Protein 9R6Y (pdb70)

Nearest PDB structures (foldseek):
  2wl1-assembly1_A  TM=9.968E-01  e=6.245E-39  Homo sapiens
  4cg4-assembly3_E  TM=9.815E-01  e=1.429E-37  Homo sapiens
  8ixv-assembly1_A  TM=9.436E-01  e=1.373E-23  Homo sapiens
  5hm7-assembly1_A  TM=9.604E-01  e=4.199E-23  Homo sapiens
  6ism-assembly1_A  TM=9.441E-01  e=4.199E-23  Homo sapiens

Foldseek 3Di:
DQCPVPDFPVVLLVQEDDKFWDCLAFAFQWDADPRRFKIFGHDPPRGDDDDQNYAHPDGKTWMDDWDDAAKYKWKKFLAQAFKKKKAKFAPPQHRYDDDQQELVRTHFIKIRPGVQFIWTSYVVIHTWRDDDDARMKMWMDHNVQAKIWIARVVVSGTTDMDGPGDDDHIMTIMMGQDDCVVVRRGGIMGIDRDD

B-factor: mean 18.12, std 10.96, range [6.72, 118.23]

Sequence (195 aa):
GEMFNVPELIGAQAHAVNVILDAETAYPNLIFSDDLKSVRLGNKWERRLPDGPQRFDSCCIIIVLGSPSSFLSGRHYWEVEVGDKTAWILGACKKTSISSRRKGNMTLLSPENGYWVVIMMKEENEEYQASSSVPPTRLLIKEPPKRRVGIFVDYRVVGSSIISFYNVTARSSSHIYTFASCSFSGPLQPIFSPGTRDGGKNTAPLTICCPVG

InterPro domains:
  IPR000315 B-box-type zinc finger [PF00643] (373-412)
  IPR000315 B-box-type zinc finger [PS50119] (370-412)
  IPR000315 B-box-type zinc finger [SM00336] (370-412)
  IPR001870 B30.2/SPRY domain [PS50188] (580-775)
  IPR003877 SPRY domain [PF00622] (652-769)
  IPR003877 SPRY domain [SM00449] (650-776)
  IPR003879 Butyrophylin-like, SPRY domain [PR01407] (596-613)
  IPR003879 Butyrophylin-like, SPRY domain [PR01407] (613-630)
  IPR003879 Butyrophylin-like, SPRY domain [PR01407] (635-659)
  IPR003879 Butyrophylin-like, SPRY domain [PR01407] (665-678)
  IPR003879 Butyrophylin-like, SPRY domain [PR01407] (709-733)
  IPR003879 Butyrophylin-like, SPRY domain [PR01407] (740-758)
  IPR004020 DAPIN domain [PF02758] (8-84)
  IPR004020 DAPIN domain [PS50824] (1-92)
  IPR004020 DAPIN domain [SM01289] (5-88)
  IPR006574 SPRY-associated [PF13765] (600-648)
  IPR006574 SPRY-associated [SM00589] (597-649)
  IPR011029 Death-like domain superfamily [G3DSA:1.10.533.10] (3-97)
  IPR011029 Death-like domain superfamily [SSF47986] (1-91)
  IPR013320 Concanavalin A-like lectin/glucanase domain superfamily [SSF49899] (594-775)

Secondary structure (DSSP, 8-state):
-TTTTPPPHHHHHTTB---EEEGGGS-TTEEE-TTS-EEEE--TT--PPP-TTS-SSS--EEEE--BSSSEEEEEEE-TT-S-EEEEEEETT---SS-----GGGTEEEEEEEETTEEEE--SS-EEE--SS--SEEEEEEETTTTEEEEEETTTTEEEEEE-S----S-EEEEEE----GGGTT-SPEEEE---

Structure (mmCIF, N/CA/C/O backbone):
data_9R6Y
#
_entry.id   9R6Y
#
_cell.length_a   42.795
_cell.length_b   60.595
_cell.length_c   84.090
_cell.angle_alpha   90.00
_cell.angle_beta   90.00
_cell.angle_gamma   90.00
#
_symmetry.space_group_name_H-M   'P 21 21 21'
#
loop_
_entity.id
_entity.type
_entity.pdbx_description
1 polymer Pyrin
2 non-polymer 1,2-ETHANEDIOL
3 non-polymer 'ACETATE ION'
4 non-polymer 'THIOCYANATE ION'
5 water water
#
loop_
_atom_site.group_PDB
_atom_site.id
_atom_site.type_symbol
_atom_site.label_atom_id
_atom_site.label_alt_id
_atom_site.label_comp_id
_atom_site.label_asym_id
_atom_site.label_entity_id
_atom_site.label_seq_id
_atom_site.pdbx_PDB_ins_code
_atom_site.Cartn_x
_atom_site.Cartn_y
_atom_site.Cartn_z
_atom_site.occupancy
_atom_site.B_iso_or_equiv
_atom_site.auth_seq_id
_atom_site.auth_comp_id
_atom_site.auth_asym_id
_atom_site.auth_atom_id
_atom_site.pdbx_PDB_model_num
ATOM 1 N N . GLY A 1 1 ? -2.792 -26.718 -0.462 1.00 38.00 582 GLY A N 1
ATOM 2 C CA . GLY A 1 1 ? -3.482 -25.833 -1.409 1.00 38.76 582 GLY A CA 1
ATOM 3 C C . GLY A 1 1 ? -2.473 -24.915 -2.089 1.00 36.56 582 GLY A C 1
ATOM 4 O O . GLY A 1 1 ? -1.578 -24.390 -1.423 1.00 37.09 582 GLY A O 1
ATOM 5 N N . GLU A 1 2 ? -2.673 -24.687 -3.397 1.00 30.07 583 GLU A N 1
ATOM 6 C CA . GLU A 1 2 ? -1.806 -23.844 -4.232 1.00 31.23 583 GLU A CA 1
ATOM 7 C C . GLU A 1 2 ? -1.757 -22.386 -3.776 1.00 28.31 583 GLU A C 1
ATOM 8 O O . GLU A 1 2 ? -0.893 -21.614 -4.220 1.00 34.25 583 GLU A O 1
ATOM 14 N N . MET A 1 3 ? -2.785 -21.980 -3.043 1.00 25.16 584 MET A N 1
ATOM 15 C CA . MET A 1 3 ? -2.980 -20.584 -2.712 1.00 24.26 584 MET A CA 1
ATOM 16 C C . MET A 1 3 ? -2.873 -20.296 -1.244 1.00 23.31 584 MET A C 1
ATOM 17 O O . MET A 1 3 ? -3.178 -19.200 -0.833 1.00 21.14 584 MET A O 1
ATOM 22 N N . PHE A 1 4 ? -2.493 -21.278 -0.437 1.00 23.93 585 PHE A N 1
ATOM 23 C CA . PHE A 1 4 ? -2.582 -21.081 0.997 1.00 26.36 585 PHE A CA 1
ATOM 24 C C . PHE A 1 4 ? -1.774 -19.873 1.467 1.00 24.54 585 PHE A C 1
ATOM 25 O O . PHE A 1 4 ? -2.202 -19.245 2.430 1.00 25.50 585 PHE A O 1
ATOM 33 N N . ASN A 1 5 ? -0.597 -19.618 0.865 1.00 19.96 586 ASN A N 1
ATOM 34 C CA . ASN A 1 5 ? 0.340 -18.567 1.240 1.00 21.74 586 ASN A CA 1
ATOM 35 C C . ASN A 1 5 ? 0.046 -17.321 0.437 1.00 21.36 586 ASN A C 1
ATOM 36 O O . ASN A 1 5 ? 0.708 -16.280 0.618 1.00 21.74 586 ASN A O 1
ATOM 41 N N . VAL A 1 6 ? -0.859 -17.442 -0.544 1.00 17.58 587 VAL A N 1
ATOM 42 C CA . VAL A 1 6 ? -0.976 -16.346 -1.532 1.00 14.50 587 VAL A CA 1
ATOM 43 C C . VAL A 1 6 ? -1.914 -15.327 -0.914 1.00 13.26 587 VAL A C 1
ATOM 44 O O . VAL A 1 6 ? -3.026 -15.688 -0.544 1.00 14.03 587 VAL A O 1
ATOM 48 N N . PRO A 1 7 ? -1.481 -14.088 -0.681 1.00 12.16 588 PRO A N 1
ATOM 49 C CA . PRO A 1 7 ? -2.345 -13.104 -0.041 1.00 11.62 588 PRO A CA 1
ATOM 50 C C . PRO A 1 7 ? -3.352 -12.497 -1.015 1.00 12.11 588 PRO A C 1
ATOM 51 O O . PRO A 1 7 ? -3.231 -12.651 -2.254 1.00 13.99 588 PRO A O 1
ATOM 55 N N . GLU A 1 8 ? -4.328 -11.808 -0.444 1.00 12.39 589 GLU A N 1
ATOM 56 C CA . GLU A 1 8 ? -5.144 -10.862 -1.175 1.00 12.98 589 GLU A CA 1
ATOM 57 C C . GLU A 1 8 ? -4.307 -9.607 -1.440 1.00 12.64 589 GLU A C 1
ATOM 58 O O . GLU A 1 8 ? -3.195 -9.462 -0.968 1.00 12.52 589 GLU A O 1
ATOM 64 N N . LEU A 1 9 ? -4.865 -8.711 -2.242 1.00 13.16 590 LEU A N 1
ATOM 65 C CA . LEU A 1 9 ? -4.133 -7.525 -2.643 1.00 12.28 590 LEU A CA 1
ATOM 66 C C . LEU A 1 9 ? -3.557 -6.759 -1.444 1.00 12.18 590 LEU A C 1
ATOM 67 O O . LEU A 1 9 ? -2.400 -6.344 -1.481 1.00 12.97 590 LEU A O 1
ATOM 72 N N . ILE A 1 10 ? -4.359 -6.478 -0.424 1.00 14.35 591 ILE A N 1
ATOM 73 C CA . ILE A 1 10 ? -3.852 -5.665 0.682 1.00 16.39 591 ILE A CA 1
ATOM 74 C C . ILE A 1 10 ? -2.654 -6.330 1.349 1.00 14.75 591 ILE A C 1
ATOM 75 O O . ILE A 1 10 ? -1.647 -5.680 1.678 1.00 16.25 591 ILE A O 1
ATOM 80 N N . GLY A 1 11 ? -2.767 -7.656 1.582 1.00 14.01 592 GLY A N 1
ATOM 81 C CA . GLY A 1 11 ? -1.671 -8.393 2.171 1.00 14.00 592 GLY A CA 1
ATOM 82 C C . GLY A 1 11 ? -0.418 -8.393 1.300 1.00 13.16 592 GLY A C 1
ATOM 83 O O . GLY A 1 11 ? 0.703 -8.325 1.794 1.00 16.66 592 GLY A O 1
ATOM 84 N N . ALA A 1 12 ? -0.583 -8.435 -0.025 1.00 11.99 593 ALA A N 1
ATOM 85 C CA . ALA A 1 12 ? 0.549 -8.351 -0.938 1.00 11.28 593 ALA A CA 1
ATOM 86 C C . ALA A 1 12 ? 1.231 -6.983 -0.866 1.00 10.35 593 ALA A C 1
ATOM 87 O O . ALA A 1 12 ? 2.426 -6.898 -0.850 1.00 11.10 593 ALA A O 1
ATOM 89 N N . GLN A 1 13 ? 0.402 -5.934 -0.835 1.00 10.38 594 GLN A N 1
ATOM 90 C CA . GLN A 1 13 ? 0.909 -4.570 -0.805 1.00 11.62 594 GLN A CA 1
ATOM 91 C C . GLN A 1 13 ? 1.723 -4.267 0.432 1.00 12.35 594 GLN A C 1
ATOM 92 O O . GLN A 1 13 ? 2.579 -3.382 0.389 1.00 13.16 594 GLN A O 1
ATOM 98 N N . ALA A 1 14 ? 1.569 -5.057 1.510 1.00 13.10 595 ALA A N 1
ATOM 99 C CA . ALA A 1 14 ? 2.398 -4.874 2.684 1.00 13.90 595 ALA A CA 1
ATOM 100 C C . ALA A 1 14 ? 3.891 -5.106 2.440 1.00 12.61 595 ALA A C 1
ATOM 101 O O . ALA A 1 14 ? 4.743 -4.687 3.229 1.00 15.38 595 ALA A O 1
ATOM 103 N N . HIS A 1 15 ? 4.199 -5.860 1.375 1.00 12.35 596 HIS A N 1
ATOM 104 C CA . HIS A 1 15 ? 5.537 -6.227 1.002 1.00 11.72 596 HIS A CA 1
ATOM 105 C C . HIS A 1 15 ? 6.074 -5.381 -0.140 1.00 10.52 596 HIS A C 1
ATOM 106 O O . HIS A 1 15 ? 7.041 -5.751 -0.787 1.00 10.74 596 HIS A O 1
ATOM 113 N N . ALA A 1 16 ? 5.483 -4.199 -0.331 1.00 11.43 597 ALA A N 1
ATOM 114 C CA . ALA A 1 16 ? 5.956 -3.277 -1.354 1.00 12.17 597 ALA A CA 1
ATOM 115 C C . ALA A 1 16 ? 7.436 -2.998 -1.235 1.00 12.98 597 ALA A C 1
ATOM 116 O O . ALA A 1 16 ? 7.920 -2.659 -0.158 1.00 15.44 597 ALA A O 1
ATOM 118 N N . VAL A 1 17 ? 8.097 -3.012 -2.402 1.00 11.41 598 VAL A N 1
ATOM 119 C CA . VAL A 1 17 ? 9.494 -2.671 -2.554 1.00 12.43 598 VAL A CA 1
ATOM 120 C C . VAL A 1 17 ? 9.629 -1.619 -3.647 1.00 12.07 598 VAL A C 1
ATOM 121 O O . VAL A 1 17 ? 8.769 -1.451 -4.516 1.00 13.01 598 VAL A O 1
ATOM 125 N N . ASN A 1 18 ? 10.722 -0.878 -3.566 1.00 12.67 599 ASN A N 1
ATOM 126 C CA . ASN A 1 18 ? 11.035 0.144 -4.527 1.00 13.77 599 ASN A CA 1
ATOM 127 C C . ASN A 1 18 ? 11.775 -0.467 -5.710 1.00 14.40 599 ASN A C 1
ATOM 128 O O . ASN A 1 18 ? 12.892 -0.917 -5.589 1.00 18.12 599 ASN A O 1
ATOM 133 N N . VAL A 1 19 ? 11.174 -0.448 -6.909 1.00 11.41 600 VAL A N 1
ATOM 134 C CA . VAL A 1 19 ? 11.729 -0.998 -8.108 1.00 10.52 600 VAL A CA 1
ATOM 135 C C . VAL A 1 19 ? 12.046 0.129 -9.079 1.00 10.82 600 VAL A C 1
ATOM 136 O O . VAL A 1 19 ? 11.221 1.032 -9.229 1.00 11.64 600 VAL A O 1
ATOM 140 N N . ILE A 1 20 ? 13.183 0.024 -9.732 1.00 11.16 601 ILE A N 1
ATOM 141 C CA . ILE A 1 20 ? 13.548 0.916 -10.806 1.00 12.46 601 ILE A CA 1
ATOM 142 C C . ILE A 1 20 ? 13.920 0.110 -12.023 1.00 12.60 601 ILE A C 1
ATOM 143 O O . ILE A 1 20 ? 14.324 -1.043 -11.975 1.00 14.29 601 ILE A O 1
ATOM 148 N N . LEU A 1 21 ? 13.834 0.758 -13.172 1.00 10.35 602 LEU A N 1
ATOM 149 C CA . LEU A 1 21 ? 14.180 0.130 -14.426 1.00 10.27 602 LEU A CA 1
ATOM 150 C C . LEU A 1 21 ? 15.685 0.160 -14.623 1.00 12.31 602 LEU A C 1
ATOM 151 O O . LEU A 1 21 ? 16.344 1.166 -14.370 1.00 14.37 602 LEU A O 1
ATOM 156 N N . ASP A 1 22 ? 16.235 -0.945 -15.112 1.00 12.85 603 ASP A N 1
ATOM 157 C CA . ASP A 1 22 ? 17.649 -1.051 -15.446 1.00 14.70 603 ASP A CA 1
ATOM 158 C C . ASP A 1 22 ? 17.820 -0.817 -16.937 1.00 13.57 603 ASP A C 1
ATOM 159 O O . ASP A 1 22 ? 17.751 -1.719 -17.772 1.00 13.85 603 ASP A O 1
ATOM 164 N N . ALA A 1 23 ? 18.054 0.448 -17.285 1.00 14.27 604 ALA A N 1
ATOM 165 C CA . ALA A 1 23 ? 18.015 0.865 -18.669 1.00 14.79 604 ALA A CA 1
ATOM 166 C C . ALA A 1 23 ? 19.119 0.214 -19.495 1.00 14.88 604 ALA A C 1
ATOM 167 O O . ALA A 1 23 ? 18.991 0.064 -20.690 1.00 16.02 604 ALA A O 1
ATOM 169 N N . GLU A 1 24 ? 20.205 -0.221 -18.842 1.00 15.49 605 GLU A N 1
ATOM 170 C CA . GLU A 1 24 ? 21.307 -0.863 -19.540 1.00 17.51 605 GLU A CA 1
ATOM 171 C C . GLU A 1 24 ? 20.909 -2.220 -20.116 1.00 15.41 605 GLU A C 1
ATOM 172 O O . GLU A 1 24 ? 21.566 -2.717 -21.031 1.00 19.98 605 GLU A O 1
ATOM 178 N N . THR A 1 25 ? 19.853 -2.844 -19.602 1.00 14.87 606 THR A N 1
ATOM 179 C CA . THR A 1 25 ? 19.396 -4.115 -20.142 1.00 14.98 606 THR A CA 1
ATOM 180 C C . THR A 1 25 ? 18.490 -3.974 -21.348 1.00 14.38 606 THR A C 1
ATOM 181 O O . THR A 1 25 ? 18.104 -4.947 -21.986 1.00 15.75 606 THR A O 1
ATOM 185 N N . ALA A 1 26 ? 17.982 -2.761 -21.552 1.00 12.53 607 ALA A N 1
ATOM 186 C CA . ALA A 1 26 ? 16.825 -2.576 -22.395 1.00 12.35 607 ALA A CA 1
ATOM 187 C C . ALA A 1 26 ? 17.086 -2.860 -23.865 1.00 11.99 607 ALA A C 1
ATOM 188 O O . ALA A 1 26 ? 18.124 -2.452 -24.425 1.00 13.14 607 ALA A O 1
ATOM 190 N N . TYR A 1 27 ? 16.074 -3.412 -24.525 1.00 11.35 608 TYR A N 1
ATOM 191 C CA . TYR A 1 27 ? 15.946 -3.351 -25.963 1.00 11.69 608 TYR A CA 1
ATOM 192 C C . TYR A 1 27 ? 16.204 -1.906 -26.405 1.00 12.47 608 TYR A C 1
ATOM 193 O O . TYR A 1 27 ? 15.688 -0.951 -25.797 1.00 12.42 608 TYR A O 1
ATOM 202 N N . PRO A 1 28 ? 17.011 -1.677 -27.466 1.00 12.87 609 PRO A N 1
ATOM 203 C CA . PRO A 1 28 ? 17.582 -0.342 -27.654 1.00 12.88 609 PRO A CA 1
ATOM 204 C C . PRO A 1 28 ? 16.650 0.771 -28.144 1.00 13.44 609 PRO A C 1
ATOM 205 O O . PRO A 1 28 ? 17.038 1.941 -28.021 1.00 14.35 609 PRO A O 1
ATOM 209 N N . ASN A 1 29 ? 15.428 0.441 -28.566 1.00 12.05 610 ASN A N 1
ATOM 210 C CA . ASN A 1 29 ? 14.460 1.478 -28.904 1.00 12.41 610 ASN A CA 1
ATOM 211 C C . ASN A 1 29 ? 13.580 1.896 -27.733 1.00 11.43 610 ASN A C 1
ATOM 212 O O . ASN A 1 29 ? 12.710 2.747 -27.903 1.00 11.86 610 ASN A O 1
ATOM 217 N N . LEU A 1 30 ? 13.786 1.334 -26.547 1.00 10.87 611 LEU A N 1
ATOM 218 C CA . LEU A 1 30 ? 13.053 1.765 -25.379 1.00 10.01 611 LEU A CA 1
ATOM 219 C C . LEU A 1 30 ? 13.604 3.083 -24.859 1.00 10.18 611 LEU A C 1
ATOM 220 O O . LEU A 1 30 ? 14.792 3.431 -24.988 1.00 12.03 611 LEU A O 1
ATOM 225 N N . ILE A 1 31 ? 12.690 3.884 -24.296 1.00 10.51 612 ILE A N 1
ATOM 226 C CA . ILE A 1 31 ? 12.946 5.216 -23.761 1.00 10.33 612 ILE A CA 1
ATOM 227 C C . ILE A 1 31 ? 12.515 5.247 -22.313 1.00 9.32 612 ILE A C 1
ATOM 228 O O . ILE A 1 31 ? 11.418 4.775 -21.952 1.00 11.03 612 ILE A O 1
ATOM 233 N N . PHE A 1 32 ? 13.363 5.832 -21.467 1.00 9.67 613 PHE A N 1
ATOM 234 C CA . PHE A 1 32 ? 13.213 5.823 -20.014 1.00 10.66 613 PHE A CA 1
ATOM 235 C C . PHE A 1 32 ? 13.071 7.216 -19.426 1.00 10.58 613 PHE A C 1
ATOM 236 O O . PHE A 1 32 ? 13.824 8.123 -19.810 1.00 12.36 613 PHE A O 1
ATOM 244 N N . SER A 1 33 ? 12.236 7.369 -18.403 1.00 10.05 614 SER A N 1
ATOM 245 C CA . SER A 1 33 ? 12.125 8.578 -17.645 1.00 10.32 614 SER A CA 1
ATOM 246 C C . SER A 1 33 ? 13.399 8.736 -16.834 1.00 11.80 614 SER A C 1
ATOM 247 O O . SER A 1 33 ? 14.092 7.774 -16.481 1.00 11.92 614 SER A O 1
ATOM 250 N N . ASP A 1 34 ? 13.663 9.978 -16.443 1.00 14.19 615 ASP A N 1
ATOM 251 C CA . ASP A 1 34 ? 14.828 10.280 -15.617 1.00 15.97 615 ASP A CA 1
ATOM 252 C C . ASP A 1 34 ? 14.786 9.572 -14.265 1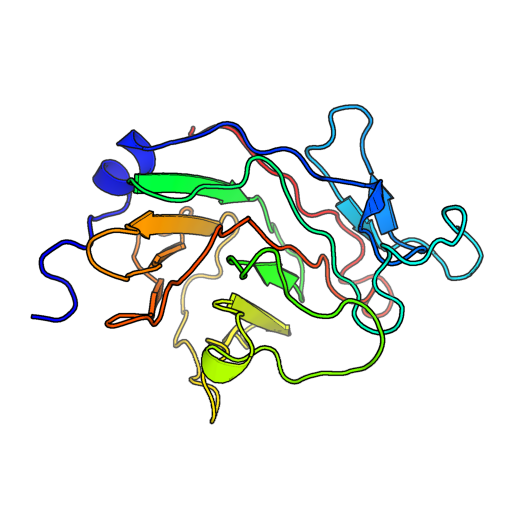.00 14.40 615 ASP A C 1
ATOM 253 O O . ASP A 1 34 ? 15.833 9.149 -13.760 1.00 17.33 615 ASP A O 1
ATOM 258 N N . ASP A 1 35 ? 13.590 9.376 -13.708 1.00 13.90 616 ASP A N 1
ATOM 259 C CA . ASP A 1 35 ? 13.418 8.714 -12.431 1.00 14.07 616 ASP A CA 1
ATOM 260 C C . ASP A 1 35 ? 13.415 7.187 -12.564 1.00 12.71 616 ASP A C 1
ATOM 261 O O . ASP A 1 35 ? 13.310 6.512 -11.545 1.00 13.25 616 ASP A O 1
ATOM 266 N N . LEU A 1 36 ? 13.537 6.673 -13.784 1.00 11.48 617 LEU A N 1
ATOM 267 C CA . LEU A 1 36 ? 13.634 5.230 -14.017 1.00 11.47 617 LEU A CA 1
ATOM 268 C C . LEU A 1 36 ? 12.387 4.477 -13.564 1.00 9.80 617 LEU A C 1
ATOM 269 O O . LEU A 1 36 ? 12.422 3.293 -13.236 1.00 11.08 617 LEU A O 1
ATOM 274 N N . LYS A 1 37 ? 11.243 5.168 -13.546 1.00 9.12 618 LYS A N 1
ATOM 275 C CA . LYS A 1 37 ? 9.975 4.516 -13.265 1.00 9.24 618 LYS A CA 1
ATOM 276 C C . LYS A 1 37 ? 9.140 4.286 -14.505 1.00 9.42 618 LYS A C 1
ATOM 277 O O . LYS A 1 37 ? 8.240 3.438 -14.426 1.00 10.59 618 LYS A O 1
ATOM 283 N N . SER A 1 38 ? 9.379 4.993 -15.596 1.00 8.21 619 SER A N 1
ATOM 284 C CA . SER A 1 38 ? 8.586 4.831 -16.801 1.00 8.38 619 SER A CA 1
ATOM 285 C C . SER A 1 38 ? 9.428 4.364 -17.972 1.00 8.67 619 SER A C 1
ATOM 286 O O . SER A 1 38 ? 10.572 4.790 -18.164 1.00 9.46 619 SER A O 1
ATOM 289 N N . VAL A 1 39 ? 8.802 3.551 -18.823 1.00 7.61 620 VAL A N 1
ATOM 290 C CA . VAL A 1 39 ? 9.421 3.048 -20.040 1.00 8.29 620 VAL A CA 1
ATOM 291 C C . VAL A 1 39 ? 8.375 3.049 -21.153 1.00 8.04 620 VAL A C 1
ATOM 292 O O . VAL A 1 39 ? 7.270 2.557 -20.963 1.00 7.94 620 VAL A O 1
ATOM 296 N N . ARG A 1 40 ? 8.763 3.492 -22.340 1.00 8.25 621 ARG A N 1
ATOM 297 C CA . ARG A 1 40 ? 7.911 3.418 -23.515 1.00 8.12 621 ARG A CA 1
ATOM 298 C C . ARG A 1 40 ? 8.762 3.046 -24.725 1.00 8.27 621 ARG A C 1
ATOM 299 O O . ARG A 1 40 ? 9.985 3.121 -24.694 1.00 9.27 621 ARG A O 1
ATOM 307 N N . LEU A 1 41 ? 8.084 2.660 -25.814 1.00 8.72 622 LEU A N 1
ATOM 308 C CA . LEU A 1 41 ? 8.792 2.256 -27.019 1.00 9.53 622 LEU A CA 1
ATOM 309 C C . LEU A 1 41 ? 8.894 3.433 -27.985 1.00 10.15 622 LEU A C 1
ATOM 310 O O . LEU A 1 41 ? 7.871 3.983 -28.422 1.00 10.06 622 LEU A O 1
ATOM 315 N N . GLY A 1 42 ? 10.125 3.822 -28.316 1.00 10.96 623 GLY A N 1
ATOM 316 C CA . GLY A 1 42 ? 10.388 4.835 -29.316 1.00 11.64 623 GLY A CA 1
ATOM 317 C C . GLY A 1 42 ? 10.345 4.282 -30.721 1.00 12.97 623 GLY A C 1
ATOM 318 O O . GLY A 1 42 ? 10.052 3.128 -30.980 1.00 14.12 623 GLY A O 1
ATOM 319 N N . ASN A 1 43 ? 10.666 5.185 -31.658 1.00 14.26 624 ASN A N 1
ATOM 320 C CA . ASN A 1 43 ? 10.809 4.827 -33.049 1.00 16.10 624 ASN A CA 1
ATOM 321 C C . ASN A 1 43 ? 12.114 4.072 -33.291 1.00 15.82 624 ASN A C 1
ATOM 322 O O . ASN A 1 43 ? 13.043 4.143 -32.485 1.00 15.64 624 ASN A O 1
ATOM 327 N N . LYS A 1 44 ? 12.252 3.499 -34.506 1.00 18.78 625 LYS A N 1
ATOM 328 C CA . LYS A 1 44 ? 13.386 2.643 -34.818 1.00 20.05 625 LYS A CA 1
ATOM 329 C C . LYS A 1 44 ? 14.704 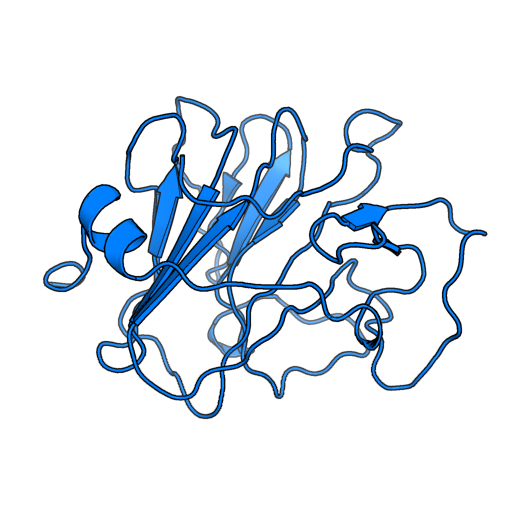3.404 -34.797 1.00 18.91 625 LYS A C 1
ATOM 330 O O . LYS A 1 44 ? 15.750 2.852 -34.476 1.00 21.50 625 LYS A O 1
ATOM 336 N N . TRP A 1 45 ? 14.659 4.703 -35.116 1.00 18.31 626 TRP A N 1
ATOM 337 C CA . TRP A 1 45 ? 15.852 5.528 -35.141 1.00 18.63 626 TRP A CA 1
ATOM 338 C C . TRP A 1 45 ? 16.244 6.100 -33.782 1.00 18.19 626 TRP A C 1
ATOM 339 O O . TRP A 1 45 ? 17.281 6.742 -33.630 1.00 22.59 626 TRP A O 1
ATOM 350 N N . GLU A 1 46 ? 15.442 5.815 -32.744 1.00 15.95 627 GLU A N 1
ATOM 351 C CA . GLU A 1 46 ? 15.744 6.268 -31.404 1.00 17.26 627 GLU A CA 1
ATOM 352 C C . GLU A 1 46 ? 16.419 5.102 -30.696 1.00 17.01 627 GLU A C 1
ATOM 353 O O . GLU A 1 46 ? 15.751 4.148 -30.323 1.00 18.05 627 GLU A O 1
ATOM 359 N N A ARG A 1 47 ? 17.746 5.178 -30.564 0.50 17.89 628 ARG A N 1
ATOM 360 N N B ARG A 1 47 ? 17.754 5.143 -30.582 0.50 17.84 628 ARG A N 1
ATOM 361 C CA A ARG A 1 47 ? 18.503 4.002 -30.176 0.50 19.33 628 ARG A CA 1
ATOM 362 C CA B ARG A 1 47 ? 18.486 3.936 -30.223 0.50 18.75 628 ARG A CA 1
ATOM 363 C C A ARG A 1 47 ? 19.410 4.326 -29.007 0.50 20.39 628 ARG A C 1
ATOM 364 C C B ARG A 1 47 ? 19.468 4.226 -29.095 0.50 20.08 628 ARG A C 1
ATOM 365 O O A ARG A 1 47 ? 20.153 5.307 -29.032 0.50 25.40 628 ARG A O 1
ATOM 366 O O B ARG A 1 47 ? 20.340 5.085 -29.240 0.50 25.01 628 ARG A O 1
ATOM 381 N N . LEU A 1 48 ? 19.350 3.465 -27.999 1.00 18.73 629 LEU A N 1
ATOM 382 C CA . LEU A 1 48 ? 20.343 3.454 -26.947 1.00 20.33 629 LEU A CA 1
ATOM 383 C C . LEU A 1 48 ? 21.614 2.792 -27.510 1.00 21.14 629 LEU A C 1
ATOM 384 O O . LEU A 1 48 ? 21.582 1.939 -28.415 1.00 24.02 629 LEU A O 1
ATOM 389 N N . PRO A 1 49 ? 22.791 3.109 -26.954 1.00 26.60 630 PRO A N 1
ATOM 390 C CA . PRO A 1 49 ? 24.025 2.500 -27.464 1.00 27.77 630 PRO A CA 1
ATOM 391 C C . PRO A 1 49 ? 24.041 0.984 -27.308 1.00 26.63 630 PRO A C 1
ATOM 392 O O . PRO A 1 49 ? 23.682 0.488 -26.234 1.00 25.35 630 PRO A O 1
ATOM 396 N N . ASP A 1 50 ? 24.419 0.226 -28.346 1.00 29.56 631 ASP A N 1
ATOM 397 C CA . ASP A 1 50 ? 24.307 -1.217 -28.201 1.00 32.18 631 ASP A CA 1
ATOM 398 C C . ASP A 1 50 ? 25.370 -1.709 -27.224 1.00 30.60 631 ASP A C 1
ATOM 399 O O . ASP A 1 50 ? 26.345 -1.014 -26.898 1.00 32.21 631 ASP A O 1
ATOM 404 N N . GLY A 1 51 ? 25.090 -2.917 -26.739 1.00 30.84 632 GLY A N 1
ATOM 405 C CA . GLY A 1 51 ? 25.922 -3.630 -25.798 1.00 30.66 632 GLY A CA 1
ATOM 406 C C . GLY A 1 51 ? 25.443 -5.078 -25.668 1.00 32.20 632 GLY A C 1
ATOM 407 O O . GLY A 1 51 ? 24.308 -5.424 -25.971 1.00 32.52 632 GLY A O 1
ATOM 408 N N . PRO A 1 52 ? 26.294 -5.976 -25.146 1.00 33.69 633 PRO A N 1
ATOM 409 C CA . PRO A 1 52 ? 25.943 -7.384 -24.991 1.00 37.37 633 PRO A CA 1
ATOM 410 C C . PRO A 1 52 ? 24.880 -7.672 -23.935 1.00 32.20 633 PRO A C 1
ATOM 411 O O . PRO A 1 52 ? 24.270 -8.740 -23.900 1.00 35.25 633 PRO A O 1
ATOM 415 N N . GLN A 1 53 ? 24.612 -6.688 -23.087 1.00 30.96 634 GLN A N 1
ATOM 416 C CA . GLN A 1 53 ? 23.678 -6.855 -21.996 1.00 26.95 634 GLN A CA 1
ATOM 417 C C . GLN A 1 53 ? 22.255 -6.560 -22.493 1.00 23.58 634 GLN A C 1
ATOM 418 O O . GLN A 1 53 ? 21.279 -6.818 -21.799 1.00 26.13 634 GLN A O 1
ATOM 424 N N . ARG A 1 54 ? 22.126 -5.975 -23.697 1.00 21.44 635 ARG A N 1
ATOM 425 C CA . ARG A 1 54 ? 20.801 -5.563 -24.136 1.00 17.16 635 ARG A CA 1
ATOM 426 C C . ARG A 1 54 ? 20.042 -6.702 -24.816 1.00 16.47 635 ARG A C 1
ATOM 427 O O . ARG A 1 54 ? 20.569 -7.419 -25.679 1.00 18.00 635 ARG A O 1
ATOM 435 N N . PHE A 1 55 ? 18.744 -6.807 -24.544 1.00 15.98 636 PHE A N 1
ATOM 436 C CA . PHE A 1 55 ? 17.881 -7.597 -25.402 1.00 15.78 636 PHE A CA 1
ATOM 437 C C . PHE A 1 55 ? 17.963 -7.078 -26.841 1.00 17.80 636 PHE A C 1
ATOM 438 O O . PHE A 1 55 ? 17.989 -5.850 -27.093 1.00 18.21 636 PHE A O 1
ATOM 446 N N . ASP A 1 56 ? 17.959 -8.006 -27.803 1.00 18.56 637 ASP A N 1
ATOM 447 C CA . ASP A 1 56 ? 18.094 -7.593 -29.201 1.00 21.41 637 ASP A CA 1
ATOM 448 C C . ASP A 1 56 ? 16.877 -7.905 -30.051 1.00 23.76 637 ASP A C 1
ATOM 449 O O . ASP A 1 56 ? 16.723 -7.335 -31.145 1.00 26.88 637 ASP A O 1
ATOM 454 N N . SER A 1 57 ? 16.004 -8.760 -29.560 1.00 21.65 638 SER A N 1
ATOM 455 C CA . SER A 1 57 ? 14.864 -9.172 -30.370 1.00 25.84 638 SER A CA 1
ATOM 456 C C . SER A 1 57 ? 13.543 -8.885 -29.659 1.00 26.04 638 SER A C 1
ATOM 457 O O . SER A 1 57 ? 12.607 -8.397 -30.275 1.00 33.58 638 SER A O 1
ATOM 460 N N A CYS A 1 58 ? 13.497 -9.095 -28.341 0.50 19.21 639 CYS A N 1
ATOM 461 N N B CYS A 1 58 ? 13.493 -9.097 -28.349 0.50 21.08 639 CYS A N 1
ATOM 462 C CA A CYS A 1 58 ? 12.296 -8.992 -27.530 0.50 18.86 639 CYS A CA 1
ATOM 463 C CA B CYS A 1 58 ? 12.273 -8.916 -27.597 0.50 21.62 639 CYS A CA 1
ATOM 464 C C A CYS A 1 58 ? 12.298 -7.576 -26.932 0.50 16.00 639 CYS A C 1
ATOM 465 C C B CYS A 1 58 ? 12.308 -7.528 -26.971 0.50 17.17 639 CYS A C 1
ATOM 466 O O A CYS A 1 58 ? 13.344 -7.120 -26.463 0.50 15.60 639 CYS A O 1
ATOM 467 O O B CYS A 1 58 ? 13.357 -7.07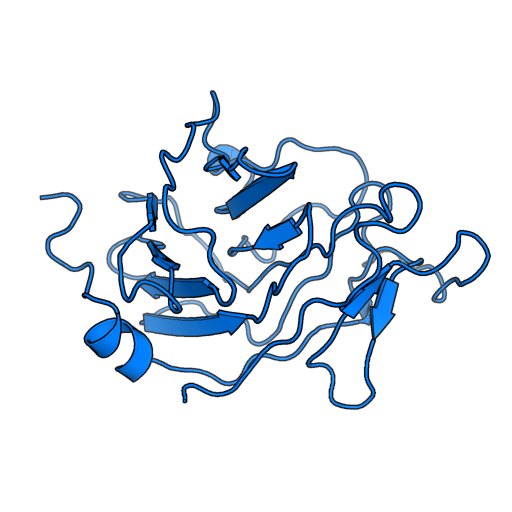0 -26.514 0.50 16.67 639 CYS A O 1
ATOM 472 N N . ILE A 1 59 ? 11.136 -6.894 -26.912 1.00 14.52 640 ILE A N 1
ATOM 473 C CA . ILE A 1 59 ? 11.016 -5.508 -26.455 1.00 12.85 640 ILE A CA 1
ATOM 474 C C . ILE A 1 59 ? 10.883 -5.478 -24.938 1.00 12.95 640 ILE A C 1
ATOM 475 O O . ILE A 1 59 ? 9.830 -5.234 -24.379 1.00 16.16 640 ILE A O 1
ATOM 480 N N A ILE A 1 60 ? 11.991 -5.728 -24.258 0.50 11.11 641 ILE A N 1
ATOM 481 N N B ILE A 1 60 ? 11.995 -5.714 -24.265 0.50 11.74 641 ILE A N 1
ATOM 482 C CA A ILE A 1 60 ? 12.022 -6.039 -22.843 0.50 11.39 641 ILE A CA 1
ATOM 483 C CA B ILE A 1 60 ? 11.984 -6.007 -22.850 0.50 12.61 641 ILE A CA 1
ATOM 484 C C A ILE A 1 60 ? 13.029 -5.153 -22.142 0.50 10.20 641 ILE A C 1
ATOM 485 C C B ILE A 1 60 ? 13.042 -5.173 -22.135 0.50 10.68 641 ILE A C 1
ATOM 486 O O A ILE A 1 60 ? 14.069 -4.822 -22.729 0.50 11.26 641 ILE A O 1
ATOM 487 O O B ILE A 1 60 ? 14.099 -4.834 -22.697 0.50 11.53 641 ILE A O 1
ATOM 496 N N . VAL A 1 61 ? 12.747 -4.874 -20.872 1.00 9.51 642 VAL A N 1
ATOM 497 C CA . VAL A 1 61 ? 13.718 -4.317 -19.966 1.00 9.36 642 VAL A CA 1
ATOM 498 C C . VAL A 1 61 ? 13.543 -4.956 -18.609 1.00 9.12 642 VAL A C 1
ATOM 499 O O . VAL A 1 61 ? 12.437 -5.323 -18.187 1.00 9.45 642 VAL A O 1
ATOM 503 N N . LEU A 1 62 ? 14.664 -5.120 -17.889 1.00 10.17 643 LEU A N 1
ATOM 504 C CA . LEU A 1 62 ? 14.645 -5.666 -16.550 1.00 9.77 643 LEU A CA 1
ATOM 505 C C . LEU A 1 62 ? 14.602 -4.568 -15.494 1.00 10.68 643 LEU A C 1
ATOM 506 O O . LEU A 1 62 ? 15.008 -3.425 -15.776 1.00 11.99 643 LEU A O 1
ATOM 511 N N . GLY A 1 63 ? 14.167 -4.892 -14.287 1.00 10.00 644 GLY A N 1
ATOM 512 C CA . GLY A 1 63 ? 14.229 -3.999 -13.142 1.00 11.15 644 GLY A CA 1
ATOM 513 C C . GLY A 1 63 ? 15.166 -4.435 -12.048 1.00 11.16 644 GLY A C 1
ATOM 514 O O . GLY A 1 63 ? 15.648 -5.550 -12.039 1.00 12.77 644 GLY A O 1
ATOM 515 N N . SER A 1 64 ? 15.372 -3.503 -11.139 1.00 12.03 645 SER A N 1
ATOM 516 C CA . SER A 1 64 ? 16.203 -3.684 -9.958 1.00 12.77 645 SER A CA 1
ATOM 517 C C . SER A 1 64 ? 15.413 -3.288 -8.738 1.00 14.14 645 SER A C 1
ATOM 518 O O . SER A 1 64 ? 14.579 -2.377 -8.829 1.00 14.67 645 SER A O 1
ATOM 521 N N . PRO A 1 65 ? 15.627 -3.897 -7.556 1.00 15.04 646 PRO A N 1
ATOM 522 C CA . PRO A 1 65 ? 16.690 -4.855 -7.293 1.00 15.06 646 PRO A CA 1
ATOM 523 C C . PRO A 1 65 ? 16.321 -6.284 -7.649 1.00 13.97 646 PRO A C 1
ATOM 524 O O . PRO A 1 65 ? 15.188 -6.596 -7.917 1.00 16.08 646 PRO A O 1
ATOM 528 N N . SER A 1 66 ? 17.317 -7.159 -7.678 1.00 14.59 647 SER A N 1
ATOM 529 C CA A SER A 1 66 ? 17.097 -8.591 -7.696 0.22 14.52 647 SER A CA 1
ATOM 530 C CA B SER A 1 66 ? 17.085 -8.587 -7.693 0.78 13.45 647 SER A CA 1
ATOM 531 C C . SER A 1 66 ? 16.913 -9.101 -6.264 1.00 14.16 647 SER A C 1
ATOM 532 O O . SER A 1 66 ? 17.227 -8.394 -5.282 1.00 16.69 647 SER A O 1
ATOM 537 N N . PHE A 1 67 ? 16.439 -10.336 -6.150 1.00 13.22 648 PHE A N 1
ATOM 538 C CA . PHE A 1 67 ? 16.258 -10.902 -4.834 1.00 14.44 648 PHE A CA 1
ATOM 539 C C . PHE A 1 67 ? 16.380 -12.429 -4.887 1.00 13.62 648 PHE A C 1
ATOM 540 O O . PHE A 1 67 ? 16.099 -13.083 -5.868 1.00 12.61 648 PHE A O 1
ATOM 548 N N . LEU A 1 68 ? 16.853 -12.950 -3.764 1.00 13.08 649 LEU A N 1
ATOM 549 C CA . LEU A 1 68 ? 17.157 -14.359 -3.568 1.00 12.75 649 LEU A CA 1
ATOM 550 C C . LEU A 1 68 ? 16.259 -15.024 -2.523 1.00 10.81 649 LEU A C 1
ATOM 551 O O . LEU A 1 68 ? 16.332 -16.239 -2.294 1.00 11.79 649 LEU A O 1
ATOM 556 N N . SER A 1 69 ? 15.407 -14.265 -1.874 1.00 11.03 650 SER A N 1
ATOM 557 C CA . SER A 1 69 ? 14.583 -14.756 -0.791 1.00 10.98 650 SER A CA 1
ATOM 558 C C . SER A 1 69 ? 13.481 -13.770 -0.510 1.00 11.37 650 SER A C 1
ATOM 559 O O . SER A 1 69 ? 13.522 -12.658 -1.052 1.00 13.60 650 SER A O 1
ATOM 562 N N . GLY A 1 70 ? 12.521 -14.169 0.300 1.00 10.84 651 GLY A N 1
ATOM 563 C CA . GLY A 1 70 ? 11.561 -13.239 0.836 1.00 11.45 651 GLY A CA 1
ATOM 564 C C . GLY A 1 70 ? 10.386 -12.947 -0.080 1.00 10.43 651 GLY A C 1
ATOM 565 O O . GLY A 1 70 ? 10.184 -13.604 -1.113 1.00 12.74 651 GLY A O 1
ATOM 566 N N . ARG A 1 71 ? 9.580 -12.001 0.355 1.00 10.39 652 ARG A N 1
ATOM 567 C CA . ARG A 1 71 ? 8.363 -11.560 -0.268 1.00 10.26 652 ARG A CA 1
ATOM 568 C C . ARG A 1 71 ? 8.527 -10.149 -0.804 1.00 11.74 652 ARG A C 1
ATOM 569 O O . ARG A 1 71 ? 9.009 -9.261 -0.122 1.00 12.96 652 ARG A O 1
ATOM 577 N N . HIS A 1 72 ? 8.088 -9.923 -2.040 1.00 10.06 653 HIS A N 1
ATOM 578 C CA . HIS A 1 72 ? 8.332 -8.653 -2.710 1.00 10.68 653 HIS A CA 1
ATOM 579 C C . HIS A 1 72 ? 7.150 -8.297 -3.577 1.00 9.73 653 HIS A C 1
ATOM 580 O O . HIS A 1 72 ? 6.653 -9.144 -4.324 1.00 10.62 653 HIS A O 1
ATOM 587 N N . TYR A 1 73 ? 6.727 -7.052 -3.533 1.00 9.21 654 TYR A N 1
ATOM 588 C CA . TYR A 1 73 ? 5.568 -6.589 -4.255 1.00 8.80 654 TYR A CA 1
ATOM 589 C C . TYR A 1 73 ? 5.886 -5.298 -4.984 1.00 8.47 654 TYR A C 1
ATOM 590 O O . TYR A 1 73 ? 6.532 -4.404 -4.406 1.00 9.33 654 TYR A O 1
ATOM 599 N N . TRP A 1 74 ? 5.386 -5.140 -6.213 1.00 7.76 655 TRP A N 1
ATOM 600 C CA . TRP A 1 74 ? 5.443 -3.847 -6.896 1.00 8.30 655 TRP A CA 1
ATOM 601 C C . TRP A 1 74 ? 4.218 -3.714 -7.782 1.00 8.10 655 TRP A C 1
ATOM 602 O O . TRP A 1 74 ? 3.550 -4.6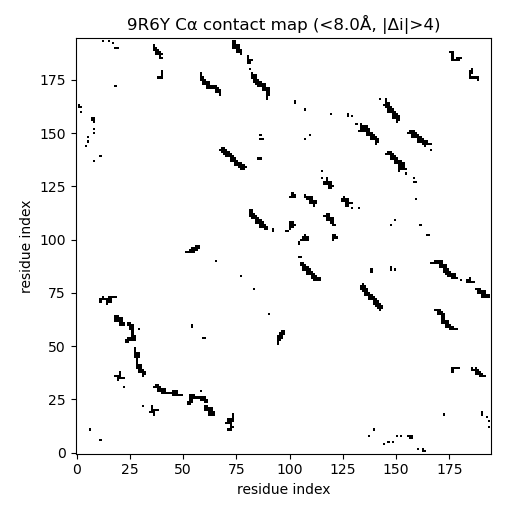91 -8.079 1.00 8.42 655 TRP A O 1
ATOM 613 N N . GLU A 1 75 ? 3.931 -2.471 -8.172 1.00 8.72 656 GLU A N 1
ATOM 614 C CA . GLU A 1 75 ? 2.744 -2.129 -8.905 1.00 8.40 656 GLU A CA 1
ATOM 615 C C . GLU A 1 75 ? 3.128 -1.266 -10.101 1.00 7.97 656 GLU A C 1
ATOM 616 O O . GLU A 1 75 ? 4.019 -0.414 -10.036 1.00 9.18 656 GLU A O 1
ATOM 622 N N . VAL A 1 76 ? 2.412 -1.500 -11.225 1.00 7.64 657 VAL A N 1
ATOM 623 C CA . VAL A 1 76 ? 2.668 -0.838 -12.497 1.00 7.69 657 VAL A CA 1
ATOM 624 C C . VAL A 1 76 ? 1.374 -0.330 -13.088 1.00 7.89 657 VAL A C 1
ATOM 625 O O . VAL A 1 76 ? 0.413 -1.072 -13.247 1.00 8.31 657 VAL A O 1
ATOM 629 N N . GLU A 1 77 ? 1.384 0.951 -13.479 1.00 7.91 658 GLU A N 1
ATOM 630 C CA . GLU A 1 77 ? 0.303 1.523 -14.258 1.00 8.79 658 GLU A CA 1
ATOM 631 C C . GLU A 1 77 ? 0.446 1.086 -15.709 1.00 7.81 658 GLU A C 1
ATOM 632 O O . GLU A 1 77 ? 1.456 1.322 -16.343 1.00 8.43 658 GLU A O 1
ATOM 638 N N . VAL A 1 78 ? -0.592 0.414 -16.182 1.00 8.10 659 VAL A N 1
ATOM 639 C CA . VAL A 1 78 ? -0.745 -0.010 -17.565 1.00 7.74 659 VAL A CA 1
ATOM 640 C C . VAL A 1 78 ? -1.791 0.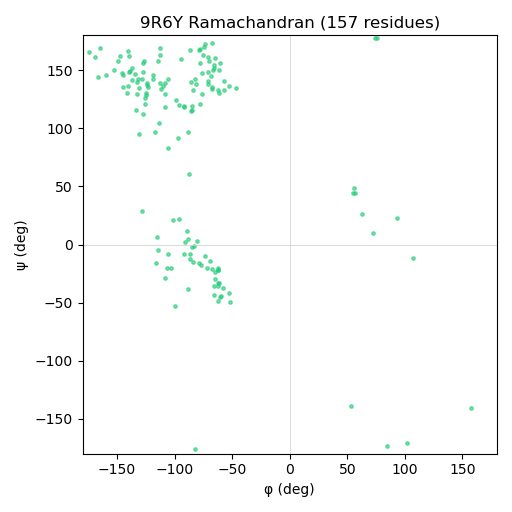830 -18.297 1.00 7.75 659 VAL A C 1
ATOM 641 O O . VAL A 1 78 ? -1.778 0.886 -19.532 1.00 8.24 659 VAL A O 1
ATOM 645 N N . GLY A 1 79 ? -2.669 1.498 -17.553 1.00 7.92 660 GLY A N 1
ATOM 646 C CA . GLY A 1 79 ? -3.628 2.375 -18.188 1.00 8.26 660 GLY A CA 1
ATOM 647 C C . GLY A 1 79 ? -4.429 1.713 -19.287 1.00 8.22 660 GLY A C 1
ATOM 648 O O . GLY A 1 79 ? -4.878 0.571 -19.182 1.00 8.98 660 GLY A O 1
ATOM 649 N N . ASP A 1 80 ? -4.610 2.505 -20.369 1.00 8.31 661 ASP A N 1
ATOM 650 C CA . ASP A 1 80 ? -5.425 2.107 -21.507 1.00 8.08 661 ASP A CA 1
ATOM 651 C C . ASP A 1 80 ? -4.605 1.515 -22.641 1.00 8.60 661 ASP A C 1
ATOM 652 O O . ASP A 1 80 ? -5.033 1.357 -23.782 1.00 9.85 661 ASP A O 1
ATOM 657 N N . LYS A 1 81 ? -3.407 1.037 -22.290 1.00 7.72 662 LYS A N 1
ATOM 658 C CA . LYS A 1 81 ? -2.536 0.362 -23.241 1.00 7.68 662 LYS A CA 1
ATOM 659 C C . LYS A 1 81 ? -3.232 -0.879 -23.801 1.00 8.09 662 LYS A C 1
ATOM 660 O O . LYS A 1 81 ? -4.043 -1.490 -23.121 1.00 8.93 662 LYS A O 1
ATOM 666 N N . THR A 1 82 ? -2.797 -1.304 -24.987 1.00 8.43 663 THR A N 1
ATOM 667 C CA . THR A 1 82 ? -3.353 -2.487 -25.631 1.00 8.98 663 THR A CA 1
ATOM 668 C C . THR A 1 82 ? -2.428 -3.699 -25.588 1.00 8.58 663 THR A C 1
ATOM 669 O O . THR A 1 82 ? -2.876 -4.795 -25.936 1.00 9.61 663 THR A O 1
ATOM 673 N N . ALA A 1 83 ? -1.180 -3.547 -25.143 1.00 7.85 664 ALA A N 1
ATOM 674 C CA . ALA A 1 83 ? -0.286 -4.694 -25.048 1.00 8.33 664 ALA A CA 1
ATOM 675 C C . ALA A 1 83 ? 0.834 -4.370 -24.072 1.00 8.14 664 ALA A C 1
ATOM 676 O O . ALA A 1 83 ? 1.291 -3.228 -23.989 1.00 9.01 664 ALA A O 1
ATOM 678 N N . TRP A 1 84 ? 1.298 -5.406 -23.335 1.00 7.37 665 TRP A N 1
ATOM 679 C CA . TRP A 1 84 ? 2.374 -5.258 -22.367 1.00 7.37 665 TRP A CA 1
ATOM 680 C C . TRP A 1 84 ? 2.715 -6.646 -21.843 1.00 7.69 665 TRP A C 1
ATOM 681 O O . TRP A 1 84 ? 1.969 -7.597 -22.029 1.00 7.46 665 TRP A O 1
ATOM 692 N N . ILE A 1 85 ? 3.863 -6.701 -21.182 1.00 7.38 666 ILE A N 1
ATOM 693 C CA . ILE A 1 85 ? 4.326 -7.870 -20.455 1.00 7.28 666 ILE A CA 1
ATOM 694 C C . ILE A 1 85 ? 4.763 -7.434 -19.069 1.00 6.76 666 ILE A C 1
ATOM 695 O O . ILE A 1 85 ? 5.533 -6.468 -18.940 1.00 7.63 666 ILE A O 1
ATOM 700 N N . LEU A 1 86 ? 4.356 -8.177 -18.029 1.00 6.95 667 LEU A N 1
ATOM 701 C CA . LEU A 1 86 ? 4.774 -7.917 -16.661 1.00 6.99 667 LEU A CA 1
ATOM 702 C C . LEU A 1 86 ? 5.050 -9.225 -15.967 1.00 6.84 667 LEU A C 1
ATOM 703 O O . LEU A 1 86 ? 4.367 -10.211 -16.175 1.00 7.20 667 LEU A O 1
ATOM 708 N N . GLY A 1 87 ? 5.993 -9.208 -15.047 1.00 7.52 668 GLY A N 1
ATOM 709 C CA . GLY A 1 87 ? 6.243 -10.318 -14.144 1.00 7.31 668 GLY A CA 1
ATOM 710 C C . GLY A 1 87 ? 7.661 -10.293 -13.598 1.00 7.44 668 GLY A C 1
ATOM 711 O O . GLY A 1 87 ? 8.204 -9.230 -13.303 1.00 7.85 668 GLY A O 1
ATOM 712 N N . ALA A 1 88 ? 8.255 -11.471 -13.492 1.00 7.76 669 ALA A N 1
ATOM 713 C CA . ALA A 1 88 ? 9.607 -11.634 -12.981 1.00 8.00 669 ALA A CA 1
ATOM 714 C C . ALA A 1 88 ? 10.315 -12.680 -13.815 1.00 8.55 669 ALA A C 1
ATOM 715 O O . ALA A 1 88 ? 9.700 -13.532 -14.444 1.00 9.05 669 ALA A O 1
ATOM 717 N N . CYS A 1 89 ? 11.646 -12.664 -13.706 1.00 8.76 670 CYS A N 1
ATOM 718 C CA . CYS A 1 89 ? 12.463 -13.641 -14.390 1.00 9.45 670 CYS A CA 1
ATOM 719 C C . CYS A 1 89 ? 13.726 -13.942 -13.603 1.00 9.77 670 CYS A C 1
ATOM 720 O O . CYS A 1 89 ? 14.100 -13.177 -12.732 1.00 9.73 670 CYS A O 1
ATOM 723 N N A LYS A 1 90 ? 14.390 -15.036 -13.970 0.50 9.80 671 LYS A N 1
ATOM 724 N N B LYS A 1 90 ? 14.409 -15.008 -14.012 0.50 9.86 671 LYS A N 1
ATOM 725 C CA A LYS A 1 90 ? 15.725 -15.291 -13.455 0.50 10.36 671 LYS A CA 1
ATOM 726 C CA B LYS A 1 90 ? 15.722 -15.289 -13.460 0.50 10.40 671 LYS A CA 1
ATOM 727 C C A LYS A 1 90 ? 16.702 -14.235 -13.968 0.50 10.74 671 LYS A C 1
ATOM 728 C C B LYS A 1 90 ? 16.715 -14.254 -13.979 0.50 10.81 671 LYS A C 1
ATOM 729 O O A LYS A 1 90 ? 16.626 -13.804 -15.103 0.50 11.08 671 LYS A O 1
ATOM 730 O O B LYS A 1 90 ? 16.645 -13.858 -15.130 0.50 11.23 671 LYS A O 1
ATOM 741 N N . THR A 1 91 ? 17.669 -13.852 -13.132 1.00 11.15 672 THR A N 1
ATOM 742 C CA . THR A 1 91 ? 18.681 -12.923 -13.593 1.00 12.06 672 THR A CA 1
ATOM 743 C C . THR A 1 91 ? 19.589 -13.468 -14.683 1.00 14.66 672 THR A C 1
ATOM 744 O O . THR A 1 91 ? 20.214 -12.669 -15.370 1.00 17.18 672 THR A O 1
ATOM 748 N N . SER A 1 92 ? 19.653 -14.786 -14.804 1.00 14.85 673 SER A N 1
ATOM 749 C CA . SER A 1 92 ? 20.489 -15.450 -15.786 1.00 16.53 673 SER A CA 1
ATOM 750 C C . SER A 1 92 ? 19.809 -15.688 -17.133 1.00 17.64 673 SER A C 1
ATOM 751 O O . SER A 1 92 ? 20.398 -16.343 -18.002 1.00 20.65 673 SER A O 1
ATOM 754 N N . ILE A 1 93 ? 18.641 -15.110 -17.420 1.00 16.71 674 ILE A N 1
ATOM 755 C CA . ILE A 1 93 ? 18.067 -15.327 -18.750 1.00 17.15 674 ILE A CA 1
ATOM 756 C C . ILE A 1 93 ? 19.017 -14.800 -19.833 1.00 19.28 674 ILE A C 1
ATOM 757 O O . ILE A 1 93 ? 19.701 -13.805 -19.630 1.00 18.24 674 ILE A O 1
ATOM 762 N N A SER A 1 94 ? 18.987 -15.471 -20.989 0.50 21.35 675 SER A N 1
ATOM 763 N N B SER A 1 94 ? 19.089 -15.514 -20.963 0.50 21.02 675 SER A N 1
ATOM 764 C CA A SER A 1 94 ? 19.691 -15.016 -22.173 0.50 20.64 675 SER A CA 1
ATOM 765 C CA B SER A 1 94 ? 19.842 -15.040 -22.113 0.50 19.60 675 SER A CA 1
ATOM 766 C C A SER A 1 94 ? 19.025 -13.747 -22.686 0.50 19.98 675 SER A C 1
ATOM 767 C C B SER A 1 94 ? 19.061 -13.909 -22.764 0.50 19.37 675 SER A C 1
ATOM 768 O O A SER A 1 94 ? 17.805 -13.612 -22.624 0.50 22.35 675 SER A O 1
ATOM 769 O O B SER A 1 94 ? 17.838 -13.973 -22.879 0.50 21.89 675 SER A O 1
ATOM 774 N N A ARG A 1 95 ? 19.837 -12.826 -23.198 0.50 22.18 676 ARG A N 1
ATOM 775 N N B ARG A 1 95 ? 19.795 -12.908 -23.232 0.50 20.53 676 ARG A N 1
ATOM 776 C CA A ARG A 1 95 ? 19.320 -11.559 -23.696 0.50 22.95 676 ARG A CA 1
ATOM 777 C CA B ARG A 1 95 ? 19.181 -11.678 -23.703 0.50 20.70 676 ARG A CA 1
ATOM 778 C C A ARG A 1 95 ? 19.226 -11.561 -25.225 0.50 22.44 676 ARG A C 1
ATOM 779 C C B ARG A 1 95 ? 19.199 -11.584 -25.231 0.50 21.11 676 ARG A C 1
ATOM 780 O O A ARG A 1 95 ? 18.501 -10.752 -25.799 0.50 22.19 676 ARG A O 1
ATOM 781 O O B ARG A 1 95 ? 18.542 -10.718 -25.803 0.50 20.93 676 ARG A O 1
ATOM 796 N N . LYS A 1 96 ? 19.979 -12.435 -25.900 1.00 24.60 677 LYS A N 1
ATOM 797 C CA . LYS A 1 96 ? 20.111 -12.346 -27.339 1.00 25.03 677 LYS A CA 1
ATOM 798 C C . LYS A 1 96 ? 19.266 -13.448 -27.960 1.00 30.10 677 LYS A C 1
ATOM 799 O O . LYS A 1 96 ? 19.345 -14.607 -27.557 1.00 35.96 677 LYS A O 1
ATOM 805 N N . GLY A 1 97 ? 18.462 -13.063 -28.946 1.00 28.88 678 GLY A N 1
ATOM 806 C CA . GLY A 1 97 ? 17.643 -13.992 -29.696 1.00 31.14 678 GLY A CA 1
ATOM 807 C C . GLY A 1 97 ? 16.185 -13.988 -29.253 1.00 32.96 678 GLY A C 1
ATOM 808 O O . GLY A 1 97 ? 15.696 -13.137 -28.494 1.00 29.50 678 GLY A O 1
ATOM 809 N N . ASN A 1 98 ? 15.459 -14.963 -29.789 1.00 36.09 679 ASN A N 1
ATOM 810 C CA . ASN A 1 98 ? 14.088 -15.155 -29.370 1.00 39.41 679 ASN A CA 1
ATOM 811 C C . ASN A 1 98 ? 14.045 -16.444 -28.569 1.00 38.05 679 ASN A C 1
ATOM 812 O O . ASN A 1 98 ? 14.706 -17.414 -28.900 1.00 46.63 679 ASN A O 1
ATOM 817 N N . MET A 1 99 ? 13.326 -16.400 -27.464 1.00 35.96 680 MET A N 1
ATOM 818 C CA . MET A 1 99 ? 13.073 -17.572 -26.645 1.00 33.36 680 MET A CA 1
ATOM 819 C C . MET A 1 99 ? 11.670 -17.408 -26.082 1.00 25.06 680 MET A C 1
ATOM 820 O O . MET A 1 99 ? 11.167 -16.304 -25.978 1.00 28.26 680 MET A O 1
ATOM 825 N N . THR A 1 100 ? 11.002 -18.526 -25.903 1.00 23.84 681 THR A N 1
ATOM 826 C CA . THR A 1 100 ? 9.679 -18.526 -25.363 1.00 21.60 681 THR A CA 1
ATOM 827 C C . THR A 1 100 ? 9.760 -18.015 -23.929 1.00 15.66 681 THR A C 1
ATOM 828 O O . THR A 1 100 ? 10.612 -18.460 -23.162 1.00 15.39 681 THR A O 1
ATOM 832 N N A LEU A 1 101 ? 8.776 -17.201 -23.532 0.50 14.36 682 LEU A N 1
ATOM 833 N N B LEU A 1 101 ? 8.911 -17.039 -23.625 0.50 15.54 682 LEU A N 1
ATOM 834 C CA A LEU A 1 101 ? 8.783 -16.568 -22.220 0.50 12.21 682 LEU A CA 1
ATOM 835 C CA B LEU A 1 101 ? 8.764 -16.614 -22.253 0.50 14.21 682 LEU A CA 1
ATOM 836 C C A LEU A 1 101 ? 8.072 -17.440 -21.191 0.50 10.72 682 LEU A C 1
ATOM 837 C C B LEU A 1 101 ? 7.964 -17.720 -21.581 0.50 13.96 682 LEU A C 1
ATOM 838 O O A LEU A 1 101 ? 7.047 -17.045 -20.651 0.50 9.02 682 LEU A O 1
ATOM 839 O O B LEU A 1 101 ? 6.783 -17.912 -21.824 0.50 17.77 682 LEU A O 1
ATOM 848 N N . SER A 1 102 ? 8.668 -18.585 -20.890 1.00 10.02 683 SER A N 1
ATOM 849 C CA . SER A 1 102 ? 8.014 -19.663 -20.168 1.00 10.44 683 SER A CA 1
ATOM 850 C C . SER A 1 102 ? 8.703 -19.889 -18.829 1.00 9.86 683 SER A C 1
ATOM 851 O O . SER A 1 102 ? 9.893 -19.568 -18.677 1.00 10.18 683 SER A O 1
ATOM 854 N N . PRO A 1 103 ? 8.015 -20.479 -17.840 1.00 9.77 684 PRO A N 1
ATOM 855 C CA . PRO A 1 103 ? 8.662 -20.870 -16.575 1.00 10.52 684 PRO A CA 1
ATOM 856 C C . PRO A 1 103 ? 9.887 -21.725 -16.801 1.00 12.23 684 PRO A C 1
ATOM 857 O O . PRO A 1 103 ? 10.914 -21.476 -16.163 1.00 13.29 684 PRO A O 1
ATOM 861 N N . GLU A 1 104 ? 9.845 -22.672 -17.724 1.00 11.40 685 GLU A N 1
ATOM 862 C CA . GLU A 1 104 ? 11.006 -23.523 -17.914 1.00 13.72 685 GLU A CA 1
ATOM 863 C C . GLU A 1 104 ? 12.201 -22.695 -18.355 1.00 13.15 685 GLU A C 1
ATOM 864 O O . GLU A 1 104 ? 13.323 -23.049 -18.010 1.00 18.21 685 GLU A O 1
ATOM 870 N N . ASN A 1 105 ? 11.993 -21.615 -19.118 1.00 12.17 686 ASN A N 1
ATOM 871 C CA . ASN A 1 105 ? 13.049 -20.751 -19.597 1.00 12.36 686 ASN A CA 1
ATOM 872 C C . ASN A 1 105 ? 13.391 -19.604 -18.623 1.00 12.60 686 ASN A C 1
ATOM 873 O O . ASN A 1 105 ? 14.236 -18.768 -18.950 1.00 15.07 686 ASN A O 1
ATOM 878 N N . GLY A 1 106 ? 12.774 -19.586 -17.439 1.00 11.73 687 GLY A N 1
ATOM 879 C CA . GLY A 1 106 ? 13.106 -18.627 -16.403 1.00 11.36 687 GLY A CA 1
ATOM 880 C C . GLY A 1 106 ? 12.244 -17.367 -16.407 1.00 10.49 687 GLY A C 1
ATOM 881 O O . GLY A 1 106 ? 12.729 -16.357 -15.882 1.00 10.01 687 GLY A O 1
ATOM 882 N N . TYR A 1 107 ? 11.042 -17.412 -16.979 1.00 9.14 688 TYR A N 1
ATOM 883 C CA . TYR A 1 107 ? 10.133 -16.280 -17.009 1.00 8.64 688 TYR A CA 1
ATOM 884 C C . TYR A 1 107 ? 8.808 -16.655 -16.390 1.00 8.10 688 TYR A C 1
ATOM 885 O O . TYR A 1 107 ? 8.233 -17.693 -16.729 1.00 9.17 688 TYR A O 1
ATOM 894 N N . TRP A 1 108 ? 8.257 -15.761 -15.584 1.00 7.49 689 TRP A N 1
ATOM 895 C CA . TRP A 1 108 ? 6.925 -15.919 -15.013 1.00 7.38 689 TRP A CA 1
ATOM 896 C C . TRP A 1 108 ? 6.186 -14.596 -15.280 1.00 6.99 689 TRP A C 1
ATOM 897 O O . TRP A 1 108 ? 6.332 -13.616 -14.529 1.00 7.81 689 TRP A O 1
ATOM 908 N N . VAL A 1 109 ? 5.438 -14.568 -16.365 1.00 6.99 690 VAL A N 1
ATOM 909 C CA . VAL A 1 109 ? 4.839 -13.321 -16.860 1.00 7.01 690 VAL A CA 1
ATOM 910 C C . VAL A 1 109 ? 3.409 -13.505 -17.292 1.00 7.16 690 VAL A C 1
ATOM 911 O O . VAL A 1 109 ? 2.957 -14.567 -17.691 1.00 8.09 690 VAL A O 1
ATOM 915 N N . VAL A 1 110 ? 2.695 -12.372 -17.164 1.00 6.72 691 VAL A N 1
ATOM 916 C CA . VAL A 1 110 ? 1.392 -12.161 -17.747 1.00 7.34 691 VAL A CA 1
ATOM 917 C C . VAL A 1 110 ? 1.535 -11.171 -18.893 1.00 7.28 691 VAL A C 1
ATOM 918 O O . VAL A 1 110 ? 2.290 -10.227 -18.836 1.00 8.22 691 VAL A O 1
ATOM 922 N N . ILE A 1 111 ? 0.814 -11.463 -19.975 1.00 7.70 692 ILE A N 1
ATOM 923 C CA . ILE A 1 111 ? 0.890 -10.727 -21.217 1.00 8.17 692 ILE A CA 1
ATOM 924 C C . ILE A 1 111 ? -0.480 -10.234 -21.624 1.00 8.28 692 ILE A C 1
ATOM 925 O O . ILE A 1 111 ? -1.399 -11.049 -21.725 1.00 9.28 692 ILE A O 1
ATOM 930 N N . MET A 1 112 ? -0.568 -8.946 -21.906 1.00 8.02 693 MET A N 1
ATOM 931 C CA . MET A 1 112 ? -1.719 -8.413 -22.632 1.00 7.99 693 MET A CA 1
ATOM 932 C C . MET A 1 112 ? -1.346 -8.434 -24.101 1.00 7.63 693 MET A C 1
ATOM 933 O O . MET A 1 112 ? -0.391 -7.791 -24.498 1.00 8.62 693 MET A O 1
ATOM 938 N N . MET A 1 113 ? -2.105 -9.200 -24.881 1.00 9.64 694 MET A N 1
ATOM 939 C CA . MET A 1 113 ? -1.839 -9.354 -26.315 1.00 11.48 694 MET A CA 1
ATOM 940 C C . MET A 1 113 ? -2.530 -8.279 -27.140 1.00 11.77 694 MET A C 1
ATOM 941 O O . MET A 1 113 ? -1.957 -7.762 -28.112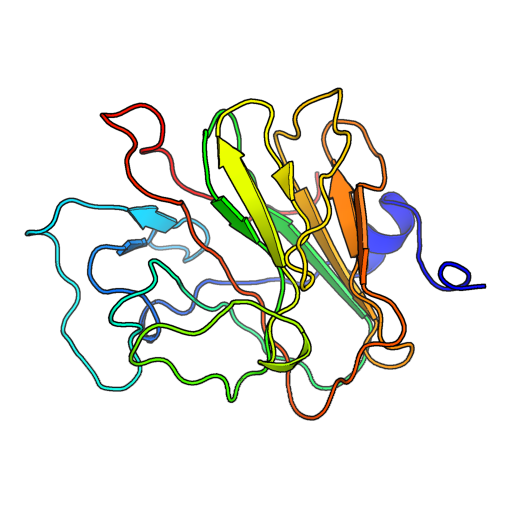 1.00 15.43 694 MET A O 1
ATOM 946 N N . LYS A 1 114 ? -3.731 -7.919 -26.749 1.00 11.43 695 LYS A N 1
ATOM 947 C CA . LYS A 1 114 ? -4.578 -6.936 -27.420 1.00 12.21 695 LYS A CA 1
ATOM 948 C C . LYS A 1 114 ? -5.741 -6.671 -26.482 1.00 12.70 695 LYS A C 1
ATOM 949 O O . LYS A 1 114 ? -5.878 -7.339 -25.454 1.00 11.85 695 LYS A O 1
ATOM 955 N N A GLU A 1 115 ? -6.620 -5.713 -26.827 0.50 13.21 696 GLU A N 1
ATOM 956 N N B GLU A 1 115 ? -6.604 -5.722 -26.843 0.50 13.21 696 GLU A N 1
ATOM 957 C CA A GLU A 1 115 ? -7.791 -5.446 -26.004 0.50 14.69 696 GLU A CA 1
ATOM 958 C CA B GLU A 1 115 ? -7.792 -5.465 -26.057 0.50 14.61 696 GLU A CA 1
ATOM 959 C C A GLU A 1 115 ? -8.525 -6.767 -25.765 0.50 13.06 696 GLU A C 1
ATOM 960 C C B GLU A 1 115 ? -8.520 -6.782 -25.773 0.50 12.98 696 GLU A C 1
ATOM 961 O O A GLU A 1 115 ? -8.785 -7.525 -26.704 0.50 14.49 696 GLU A O 1
ATOM 962 O O B GLU A 1 115 ? -8.778 -7.556 -26.700 0.50 14.46 696 GLU A O 1
ATOM 973 N N . ASN A 1 116 ? -8.860 -7.025 -24.492 1.00 12.41 697 ASN A N 1
ATOM 974 C CA . ASN A 1 116 ? -9.651 -8.158 -24.064 1.00 13.03 697 ASN A CA 1
ATOM 975 C C . ASN A 1 116 ? -8.925 -9.497 -24.255 1.00 12.59 697 ASN A C 1
ATOM 976 O O . ASN A 1 116 ? -9.584 -10.528 -24.142 1.00 13.16 697 ASN A O 1
ATOM 981 N N A GLU A 1 117 ? -7.602 -9.497 -24.460 0.50 11.00 698 GLU A N 1
ATOM 982 N N B GLU A 1 117 ? -7.597 -9.506 -24.447 0.50 11.40 698 GLU A N 1
ATOM 983 C CA A GLU A 1 117 ? -6.873 -10.746 -24.591 0.50 10.65 698 GLU A CA 1
ATOM 984 C CA B GLU A 1 117 ? -6.866 -10.751 -24.639 0.50 11.17 698 GLU A CA 1
ATOM 985 C C A GLU A 1 117 ? -5.646 -10.716 -23.699 0.50 9.84 698 GLU A C 1
ATOM 986 C C B GLU A 1 117 ? -5.635 -10.761 -23.737 0.50 10.03 698 GLU A C 1
ATOM 987 O O A GLU A 1 117 ? -4.660 -10.036 -24.012 0.50 10.32 698 GLU A O 1
ATOM 988 O O B GLU A 1 117 ? -4.616 -10.155 -24.083 0.50 10.69 698 GLU A O 1
ATOM 999 N N . TYR A 1 118 ? -5.768 -11.423 -22.582 1.00 9.00 699 TYR A N 1
ATOM 1000 C CA . TYR A 1 118 ? -4.710 -11.529 -21.603 1.00 8.51 699 TYR A CA 1
ATOM 1001 C C . TYR A 1 118 ? -4.373 -12.980 -21.385 1.00 8.78 699 TYR A C 1
ATOM 1002 O O . TYR A 1 118 ? -5.263 -13.826 -21.352 1.00 9.34 699 TYR A O 1
ATOM 1011 N N . GLN A 1 119 ? -3.088 -13.309 -21.217 1.00 8.49 700 GLN A N 1
ATOM 1012 C CA . GLN A 1 119 ? -2.698 -14.678 -20.954 1.00 8.54 700 GLN A CA 1
ATOM 1013 C C . GLN A 1 119 ? -1.611 -14.738 -19.907 1.00 8.24 700 GLN A C 1
ATOM 1014 O O . GLN A 1 119 ? -0.795 -13.835 -19.774 1.00 9.16 700 GLN A O 1
ATOM 1020 N N . ALA A 1 120 ? -1.608 -15.833 -19.134 1.00 7.74 701 ALA A N 1
ATOM 1021 C CA . ALA A 1 120 ? -0.422 -16.218 -18.388 1.00 7.43 701 ALA A CA 1
ATOM 1022 C C . ALA A 1 120 ? 0.485 -17.015 -19.317 1.00 7.55 701 ALA A C 1
ATOM 1023 O O . ALA A 1 120 ? -0.006 -17.892 -20.012 1.00 8.45 701 ALA A O 1
ATOM 1025 N N . SER A 1 121 ? 1.773 -16.693 -19.347 1.00 8.29 702 SER A N 1
ATOM 1026 C CA A SER A 1 121 ? 2.690 -17.323 -20.265 0.73 8.78 702 SER A CA 1
ATOM 1027 C CA B SER A 1 121 ? 2.691 -17.336 -20.271 0.27 8.70 702 SER A CA 1
ATOM 1028 C C . SER A 1 121 ? 3.195 -18.659 -19.721 1.00 8.95 702 SER A C 1
ATOM 1029 O O . SER A 1 121 ? 4.389 -18.956 -19.754 1.00 11.68 702 SER A O 1
ATOM 1034 N N . SER A 1 122 ? 2.257 -19.516 -19.309 1.00 8.42 703 SER A N 1
ATOM 1035 C CA . SER A 1 122 ? 2.504 -20.951 -19.242 1.00 8.57 703 SER A CA 1
ATOM 1036 C C . SER A 1 122 ? 2.676 -21.506 -20.665 1.00 8.30 703 SER A C 1
ATOM 1037 O O . SER A 1 122 ? 2.429 -20.804 -21.634 1.00 8.94 703 SER A O 1
ATOM 1040 N N . VAL A 1 123 ? 3.052 -22.791 -20.735 1.00 8.26 704 VAL A N 1
ATOM 1041 C CA . VAL A 1 123 ? 3.129 -23.456 -22.033 1.00 8.86 704 VAL A CA 1
ATOM 1042 C C . VAL A 1 123 ? 2.318 -24.745 -21.993 1.00 8.87 704 VAL A C 1
ATOM 1043 O O . VAL A 1 123 ? 2.691 -25.667 -21.247 1.00 9.34 704 VAL A O 1
ATOM 1047 N N . PRO A 1 124 ? 1.202 -24.878 -22.720 1.00 8.50 705 PRO A N 1
ATOM 1048 C CA . PRO A 1 124 ? 0.594 -23.833 -23.526 1.00 8.57 705 PRO A CA 1
ATOM 1049 C C . PRO A 1 124 ? 0.091 -22.660 -22.705 1.00 8.08 705 PRO A C 1
ATOM 1050 O O . PRO A 1 124 ? -0.122 -22.798 -21.503 1.00 8.19 705 PRO A O 1
ATOM 1054 N N . PRO A 1 125 ? -0.114 -21.490 -23.333 1.00 8.48 706 PRO A N 1
ATOM 1055 C CA . PRO A 1 125 ? -0.571 -20.327 -22.570 1.00 8.20 706 PRO A CA 1
ATOM 1056 C C . PRO A 1 125 ? -1.959 -20.524 -22.009 1.00 8.46 706 PRO A C 1
ATOM 1057 O O . PRO A 1 125 ? -2.772 -21.238 -22.581 1.00 8.81 706 PRO A O 1
ATOM 1061 N N . THR A 1 126 ? -2.231 -19.855 -20.894 1.00 7.68 707 THR A N 1
ATOM 1062 C CA . THR A 1 126 ? -3.515 -19.887 -20.228 1.00 7.25 707 THR A CA 1
ATOM 1063 C C . THR A 1 126 ? -4.253 -18.568 -20.403 1.00 7.89 707 THR A C 1
ATOM 1064 O O . THR A 1 126 ? -3.743 -17.521 -19.999 1.00 8.39 707 THR A O 1
ATOM 1068 N N . ARG A 1 127 ? -5.412 -18.571 -21.041 1.00 8.32 708 ARG A N 1
ATOM 1069 C CA . ARG A 1 127 ? -6.191 -17.349 -21.176 1.00 8.94 708 ARG A CA 1
ATOM 1070 C C . ARG A 1 127 ? -6.704 -16.915 -19.812 1.00 8.80 708 ARG A C 1
ATOM 1071 O O . ARG A 1 127 ? -7.219 -17.720 -19.052 1.00 10.53 708 ARG A O 1
ATOM 1079 N N . LEU A 1 128 ? -6.589 -15.621 -19.512 1.00 8.79 709 LEU A N 1
ATOM 1080 C CA . LEU A 1 128 ? -7.068 -15.044 -18.278 1.00 8.85 709 LEU A CA 1
ATOM 1081 C C . LEU A 1 128 ? -8.413 -14.407 -18.537 1.00 10.24 709 LEU A C 1
ATOM 1082 O O . LEU A 1 128 ? -8.532 -13.570 -19.422 1.00 11.76 709 LEU A O 1
ATOM 1087 N N . LEU A 1 129 ? -9.409 -14.826 -17.771 1.00 9.95 710 LEU A N 1
ATOM 1088 C CA . LEU A 1 129 ? -10.796 -14.441 -18.054 1.00 11.55 710 LEU A CA 1
ATOM 1089 C C . LEU A 1 129 ? -11.128 -13.115 -17.371 1.00 11.76 710 LEU A C 1
ATOM 1090 O O . LEU A 1 129 ? -11.964 -13.013 -16.483 1.00 15.28 710 LEU A O 1
ATOM 1095 N N . ILE A 1 130 ? -10.392 -12.101 -17.754 1.00 12.64 711 ILE A N 1
ATOM 1096 C CA . ILE A 1 130 ? -10.512 -10.769 -17.161 1.00 12.97 711 ILE A CA 1
ATOM 1097 C C . ILE A 1 130 ? -11.764 -10.098 -17.718 1.00 14.19 711 ILE A C 1
ATOM 1098 O O . ILE A 1 130 ? -11.897 -10.049 -18.934 1.00 16.48 711 ILE A O 1
ATOM 1103 N N . LYS A 1 131 ? -12.602 -9.578 -16.816 1.00 15.06 712 LYS A N 1
ATOM 1104 C CA . LYS A 1 131 ? -13.834 -8.890 -17.189 1.00 17.00 712 LYS A CA 1
ATOM 1105 C C . LYS A 1 131 ? -13.726 -7.391 -16.941 1.00 17.71 712 LYS A C 1
ATOM 1106 O O . LYS A 1 131 ? -14.519 -6.650 -17.526 1.00 21.36 712 LYS A O 1
ATOM 1112 N N . GLU A 1 132 ? -12.915 -6.969 -15.970 1.00 16.89 713 GLU A N 1
ATOM 1113 C CA . GLU A 1 132 ? -12.715 -5.551 -15.692 1.00 17.79 713 GLU A CA 1
ATOM 1114 C C . GLU A 1 132 ? -11.266 -5.245 -16.043 1.00 13.31 713 GLU A C 1
ATOM 1115 O O . GLU A 1 132 ? -10.378 -5.720 -15.341 1.00 14.48 713 GLU A O 1
ATOM 1121 N N . PRO A 1 133 ? -10.974 -4.581 -17.169 1.00 12.82 714 PRO A N 1
ATOM 1122 C CA . PRO A 1 133 ? -9.581 -4.471 -17.591 1.00 11.57 714 PRO A CA 1
ATOM 1123 C C . PRO A 1 133 ? -8.746 -3.724 -16.558 1.00 10.30 714 PRO A C 1
ATOM 1124 O O . PRO A 1 133 ? -9.138 -2.669 -16.038 1.00 11.95 714 PRO A O 1
ATOM 1128 N N . PRO A 1 134 ? -7.585 -4.265 -16.137 1.00 9.60 715 PRO A N 1
ATOM 1129 C CA . PRO A 1 134 ? -6.804 -3.573 -15.158 1.00 8.80 715 PRO A CA 1
ATOM 1130 C C . PRO A 1 134 ? -6.157 -2.310 -15.726 1.00 8.92 715 PRO A C 1
ATOM 1131 O O . PRO A 1 134 ? -5.673 -2.299 -16.849 1.00 10.54 715 PRO A O 1
ATOM 1135 N N . LYS A 1 135 ? -6.144 -1.263 -14.903 1.00 8.57 716 LYS A N 1
ATOM 1136 C CA . LYS A 1 135 ? -5.368 -0.068 -15.218 1.00 8.56 716 LYS A CA 1
ATOM 1137 C C . LYS A 1 135 ? -4.058 -0.018 -14.431 1.00 7.98 716 LYS A C 1
ATOM 1138 O O . LYS A 1 135 ? -3.148 0.758 -14.790 1.00 8.56 716 LYS A O 1
ATOM 1144 N N A ARG A 1 136 ? -3.955 -0.844 -13.395 0.50 8.15 717 ARG A N 1
ATOM 1145 N N B ARG A 1 136 ? -3.958 -0.842 -13.387 0.50 8.45 717 ARG A N 1
ATOM 1146 C CA A ARG A 1 136 ? -2.766 -1.009 -12.597 0.50 8.16 717 ARG A CA 1
ATOM 1147 C CA B ARG A 1 136 ? -2.774 -1.001 -12.566 0.50 8.67 717 ARG A CA 1
ATOM 1148 C C A ARG A 1 136 ? -2.715 -2.480 -12.196 0.50 8.66 717 ARG A C 1
ATOM 1149 C C B ARG A 1 136 ? -2.709 -2.477 -12.182 0.50 8.91 717 ARG A C 1
ATOM 1150 O O A ARG A 1 136 ? -3.747 -3.064 -11.867 0.50 9.10 717 ARG A O 1
ATOM 1151 O O B ARG A 1 136 ? -3.729 -3.071 -11.853 0.50 9.34 717 ARG A O 1
ATOM 1166 N N . VAL A 1 137 ? -1.506 -3.031 -12.288 1.00 8.03 718 VAL A N 1
ATOM 1167 C CA . VAL A 1 137 ? -1.245 -4.442 -12.040 1.00 7.30 718 VAL A CA 1
ATOM 1168 C C . VAL A 1 137 ? -0.218 -4.534 -10.920 1.00 7.67 718 VAL A C 1
ATOM 1169 O O . VAL A 1 137 ? 0.793 -3.852 -10.920 1.00 8.58 718 VAL A O 1
ATOM 1173 N N . GLY A 1 138 ? -0.479 -5.426 -9.969 1.00 7.76 719 GLY A N 1
ATOM 1174 C CA . GLY A 1 138 ? 0.415 -5.754 -8.891 1.00 7.59 719 GLY A CA 1
ATOM 1175 C C . GLY A 1 138 ? 1.063 -7.110 -9.102 1.00 7.86 719 GLY A C 1
ATOM 1176 O O . GLY A 1 138 ? 0.399 -8.018 -9.593 1.00 7.91 719 GLY A O 1
ATOM 1177 N N . ILE A 1 139 ? 2.337 -7.231 -8.730 1.00 7.82 720 ILE A N 1
ATOM 1178 C CA . ILE A 1 139 ? 3.120 -8.433 -8.858 1.00 8.54 720 ILE A CA 1
ATOM 1179 C C . ILE A 1 139 ? 3.691 -8.762 -7.478 1.00 8.10 720 ILE A C 1
ATOM 1180 O O . ILE A 1 139 ? 4.370 -7.913 -6.901 1.00 8.92 720 ILE A O 1
ATOM 1185 N N . PHE A 1 140 ? 3.475 -9.984 -6.980 1.00 8.76 721 PHE A N 1
ATOM 1186 C CA . PHE A 1 140 ? 3.902 -10.446 -5.663 1.00 9.11 721 PHE A CA 1
ATOM 1187 C C . PHE A 1 140 ? 4.704 -11.714 -5.843 1.00 10.24 721 PHE A C 1
ATOM 1188 O O . PHE A 1 140 ? 4.150 -12.717 -6.303 1.00 11.19 721 PHE A O 1
ATOM 1196 N N . VAL A 1 141 ? 5.944 -11.702 -5.393 1.00 9.53 722 VAL A N 1
ATOM 1197 C CA . VAL A 1 141 ? 6.804 -12.872 -5.390 1.00 9.59 722 VAL A CA 1
ATOM 1198 C C . VAL A 1 141 ? 6.993 -13.364 -3.964 1.00 10.49 722 VAL A C 1
ATOM 1199 O O . VAL A 1 141 ? 7.349 -12.563 -3.100 1.00 11.69 722 VAL A O 1
ATOM 1203 N N . ASP A 1 142 ? 6.774 -14.646 -3.723 1.00 10.45 723 ASP A N 1
ATOM 1204 C CA . ASP A 1 142 ? 7.098 -15.297 -2.466 1.00 10.23 723 ASP A CA 1
ATOM 1205 C C . ASP A 1 142 ? 8.141 -16.362 -2.769 1.00 10.56 723 ASP A C 1
ATOM 1206 O O . ASP A 1 142 ? 7.816 -17.433 -3.298 1.00 10.88 723 ASP A O 1
ATOM 1211 N N . TYR A 1 143 ? 9.419 -16.049 -2.568 1.00 9.92 724 TYR A N 1
ATOM 1212 C CA . TYR A 1 143 ? 10.483 -16.941 -3.031 1.00 10.74 724 TYR A CA 1
ATOM 1213 C C . TYR A 1 143 ? 10.400 -18.301 -2.322 1.00 11.90 724 TYR A C 1
ATOM 1214 O O . TYR A 1 143 ? 10.503 -19.361 -2.976 1.00 13.79 724 TYR A O 1
ATOM 1223 N N . ARG A 1 144 ? 10.277 -18.282 -0.993 1.00 12.44 725 ARG A N 1
ATOM 1224 C CA . ARG A 1 144 ? 10.321 -19.508 -0.213 1.00 15.37 725 ARG A CA 1
ATOM 1225 C C . ARG A 1 144 ? 9.277 -20.510 -0.649 1.00 15.60 725 ARG A C 1
ATOM 1226 O O . ARG A 1 144 ? 9.566 -21.702 -0.807 1.00 18.20 725 ARG A O 1
ATOM 1234 N N A VAL A 1 145 ? 8.054 -20.009 -0.835 0.50 13.28 726 VAL A N 1
ATOM 1235 N N B VAL A 1 145 ? 8.042 -20.071 -0.855 0.50 14.48 726 VAL A N 1
ATOM 1236 C CA A VAL A 1 145 ? 6.938 -20.865 -1.210 0.50 13.99 726 VAL A CA 1
ATOM 1237 C CA B VAL A 1 145 ? 7.048 -21.058 -1.247 0.50 15.20 726 VAL A CA 1
ATOM 1238 C C A VAL A 1 145 ? 6.881 -21.164 -2.700 0.50 12.93 726 VAL A C 1
ATOM 1239 C C B VAL A 1 145 ? 7.039 -21.311 -2.742 0.50 13.72 726 VAL A C 1
ATOM 1240 O O A VAL A 1 145 ? 6.133 -22.071 -3.074 0.50 14.42 726 VAL A O 1
ATOM 1241 O O B VAL A 1 145 ? 6.542 -22.353 -3.178 0.50 16.41 726 VAL A O 1
ATOM 1248 N N . GLY A 1 146 ? 7.622 -20.405 -3.512 1.00 13.06 727 GLY A N 1
ATOM 1249 C CA . GLY A 1 146 ? 7.711 -20.689 -4.915 1.00 12.57 727 GLY A CA 1
ATOM 1250 C C . GLY A 1 146 ? 6.505 -20.183 -5.682 1.00 11.23 727 GLY A C 1
ATOM 1251 O O . GLY A 1 146 ? 6.043 -20.871 -6.588 1.00 12.27 727 GLY A O 1
ATOM 1252 N N . SER A 1 147 ? 5.988 -19.004 -5.358 1.00 10.30 728 SER A N 1
ATOM 1253 C CA A SER A 1 147 ? 4.819 -18.458 -6.020 0.50 9.37 728 SER A CA 1
ATOM 1254 C CA B SER A 1 147 ? 4.831 -18.465 -6.040 0.50 10.45 728 SER A CA 1
ATOM 1255 C C . SER A 1 147 ? 5.088 -17.051 -6.542 1.00 8.98 728 SER A C 1
ATOM 1256 O O . SER A 1 147 ? 5.769 -16.258 -5.906 1.00 10.17 728 SER A O 1
ATOM 1261 N N A ILE A 1 148 ? 4.465 -16.733 -7.669 0.50 9.26 729 ILE A N 1
ATOM 1262 N N B ILE A 1 148 ? 4.466 -16.728 -7.683 0.50 9.64 729 ILE A N 1
ATOM 1263 C CA A ILE A 1 148 ? 4.359 -15.360 -8.104 0.50 8.78 729 ILE A CA 1
ATOM 1264 C CA B ILE A 1 148 ? 4.422 -15.393 -8.267 0.50 9.50 729 ILE A CA 1
ATOM 1265 C C A ILE A 1 148 ? 2.943 -15.125 -8.587 0.50 8.15 729 ILE A C 1
ATOM 1266 C C B ILE A 1 148 ? 2.969 -15.112 -8.632 0.50 8.48 729 ILE A C 1
ATOM 1267 O O A ILE A 1 148 ? 2.362 -15.892 -9.357 0.50 9.11 729 ILE A O 1
ATOM 1268 O O B ILE A 1 148 ? 2.383 -15.857 -9.417 0.50 9.43 729 ILE A O 1
ATOM 1277 N N . SER A 1 149 ? 2.388 -14.075 -8.027 1.00 8.57 730 SER A N 1
ATOM 1278 C CA . SER A 1 149 ? 0.973 -13.752 -8.151 1.00 8.45 730 SER A CA 1
ATOM 1279 C C . SER A 1 149 ? 0.802 -12.374 -8.765 1.00 7.66 730 SER A C 1
ATOM 1280 O O . SER A 1 149 ? 1.616 -11.467 -8.562 1.00 9.61 730 SER A O 1
ATOM 1283 N N . PHE A 1 150 ? -0.299 -12.210 -9.486 1.00 7.49 731 PHE A N 1
ATOM 1284 C CA . PHE A 1 150 ? -0.656 -11.011 -10.216 1.00 7.83 731 PHE A CA 1
ATOM 1285 C C . PHE A 1 150 ? -2.015 -10.543 -9.744 1.00 7.67 731 PHE A C 1
ATOM 1286 O O . PHE A 1 150 ? -2.947 -11.369 -9.595 1.00 7.99 731 PHE A O 1
ATOM 1294 N N . TYR A 1 151 ? -2.166 -9.237 -9.591 1.00 7.49 732 TYR A N 1
ATOM 1295 C CA . TYR A 1 151 ? -3.380 -8.622 -9.085 1.00 7.72 732 TYR A CA 1
ATOM 1296 C C . TYR A 1 151 ? -3.867 -7.522 -10.007 1.00 7.66 732 TYR A C 1
ATOM 1297 O O . TYR A 1 151 ? -3.080 -6.729 -10.539 1.00 8.33 732 TYR A O 1
ATOM 1306 N N . ASN A 1 152 ? -5.179 -7.460 -10.128 1.00 9.22 733 ASN A N 1
ATOM 1307 C CA . ASN A 1 152 ? -5.848 -6.362 -10.802 1.00 9.66 733 ASN A CA 1
ATOM 1308 C C . ASN A 1 152 ? -6.094 -5.298 -9.736 1.00 9.21 733 ASN A C 1
ATOM 1309 O O . ASN A 1 152 ? -6.984 -5.471 -8.891 1.00 11.06 733 ASN A O 1
ATOM 1314 N N . VAL A 1 153 ? -5.236 -4.292 -9.618 1.00 9.81 734 VAL A N 1
ATOM 1315 C CA . VAL A 1 153 ? -5.335 -3.347 -8.537 1.00 10.59 734 VAL A CA 1
ATOM 1316 C C . VAL A 1 153 ? -6.625 -2.551 -8.699 1.00 12.85 734 VAL A C 1
ATOM 1317 O O . VAL A 1 153 ? -7.255 -2.203 -7.720 1.00 15.83 734 VAL A O 1
ATOM 1321 N N . THR A 1 154 ? -7.029 -2.246 -9.930 1.00 13.61 735 THR A N 1
ATOM 1322 C CA . THR A 1 154 ? -8.228 -1.472 -10.195 1.00 14.00 735 THR A CA 1
ATOM 1323 C C . THR A 1 154 ? -9.471 -2.186 -9.636 1.00 16.26 735 THR A C 1
ATOM 1324 O O . THR A 1 154 ? -10.278 -1.544 -8.968 1.00 18.93 735 THR A O 1
ATOM 1328 N N . ALA A 1 155 ? -9.594 -3.509 -9.865 1.00 15.49 736 ALA A N 1
ATOM 1329 C CA . ALA A 1 155 ? -10.708 -4.373 -9.426 1.00 16.07 736 ALA A CA 1
ATOM 1330 C C . ALA A 1 155 ? -10.503 -4.925 -8.020 1.00 17.05 736 ALA A C 1
ATOM 1331 O O . ALA A 1 155 ? -11.403 -5.585 -7.459 1.00 21.39 736 ALA A O 1
ATOM 1333 N N . ARG A 1 156 ? -9.311 -4.714 -7.452 1.00 15.07 737 ARG A N 1
ATOM 1334 C CA . ARG A 1 156 ? -8.910 -5.220 -6.146 1.00 15.10 737 ARG A CA 1
ATOM 1335 C C . ARG A 1 156 ? -9.063 -6.743 -6.099 1.00 15.98 737 ARG A C 1
ATOM 1336 O O . ARG A 1 156 ? -9.549 -7.293 -5.099 1.00 19.61 737 ARG A O 1
ATOM 1344 N N . SER A 1 157 ? -8.543 -7.431 -7.107 1.00 14.05 738 SER A N 1
ATOM 1345 C CA A SER A 1 157 ? -8.789 -8.853 -7.296 0.25 13.94 738 SER A CA 1
ATOM 1346 C CA B SER A 1 157 ? -8.770 -8.855 -7.257 0.25 13.96 738 SER A CA 1
ATOM 1347 C CA C SER A 1 157 ? -8.762 -8.858 -7.240 0.50 13.77 738 SER A CA 1
ATOM 1348 C C . SER A 1 157 ? -7.518 -9.554 -7.769 1.00 12.18 738 SER A C 1
ATOM 1349 O O . SER A 1 157 ? -6.695 -9.000 -8.495 1.00 14.41 738 SER A O 1
ATOM 1356 N N . HIS A 1 158 ? -7.385 -10.805 -7.410 1.00 12.23 739 HIS A N 1
ATOM 1357 C CA . HIS A 1 158 ? -6.353 -11.676 -7.939 1.00 11.39 739 HIS A CA 1
ATOM 1358 C C . HIS A 1 158 ? -6.649 -12.026 -9.397 1.00 11.62 739 HIS A C 1
ATOM 1359 O O . HIS A 1 158 ? -7.772 -12.333 -9.781 1.00 14.41 739 HIS A O 1
ATOM 1366 N N . ILE A 1 159 ? -5.601 -12.016 -10.218 1.00 9.70 740 ILE A N 1
ATOM 1367 C CA . ILE A 1 159 ? -5.617 -12.425 -11.618 1.00 9.81 740 ILE A CA 1
ATOM 1368 C C . ILE A 1 159 ? -5.088 -13.842 -11.792 1.00 9.90 740 ILE A C 1
ATOM 1369 O O . ILE A 1 159 ? -5.707 -14.654 -12.480 1.00 10.96 740 ILE A O 1
ATOM 1374 N N . TYR A 1 160 ? -3.904 -14.160 -11.288 1.00 8.49 741 TYR A N 1
ATOM 1375 C CA . TYR A 1 160 ? -3.229 -15.405 -11.614 1.00 8.89 741 TYR A CA 1
ATOM 1376 C C . TYR A 1 160 ? -2.089 -15.645 -10.654 1.00 8.53 741 TYR A C 1
ATOM 1377 O O . TYR A 1 160 ? -1.393 -14.699 -10.295 1.00 8.79 741 TYR A O 1
ATOM 1386 N N . THR A 1 161 ? -1.871 -16.908 -10.303 1.00 8.67 742 THR A N 1
ATOM 1387 C CA . THR A 1 161 ? -0.671 -17.324 -9.589 1.00 8.36 742 THR A CA 1
ATOM 1388 C C . THR A 1 161 ? 0.057 -18.440 -10.345 1.00 8.58 742 THR A C 1
ATOM 1389 O O . THR A 1 161 ? -0.588 -19.443 -10.659 1.00 9.68 742 THR A O 1
ATOM 1393 N N . PHE A 1 162 ? 1.379 -18.296 -10.559 1.00 7.98 743 PHE A N 1
ATOM 1394 C CA . PHE A 1 162 ? 2.262 -19.390 -10.862 1.00 8.42 743 PHE A CA 1
ATOM 1395 C C . PHE A 1 162 ? 2.686 -19.999 -9.518 1.00 8.99 743 PHE A C 1
ATOM 1396 O O . PHE A 1 162 ? 3.342 -19.309 -8.731 1.00 10.32 743 PHE A O 1
ATOM 1404 N N . ALA A 1 163 ? 2.325 -21.243 -9.232 1.00 10.79 744 ALA A N 1
ATOM 1405 C CA . ALA A 1 163 ? 2.692 -21.941 -8.002 1.00 11.02 744 ALA A CA 1
ATOM 1406 C C . ALA A 1 163 ? 3.639 -23.077 -8.328 1.00 11.94 744 ALA A C 1
ATOM 1407 O O . ALA A 1 163 ? 3.753 -23.544 -9.459 1.00 13.72 744 ALA A O 1
ATOM 1409 N N . SER A 1 164 ? 4.309 -23.554 -7.265 1.00 13.37 745 SER A N 1
ATOM 1410 C CA . SER A 1 164 ? 5.302 -24.599 -7.355 1.00 14.13 745 SER A CA 1
ATOM 1411 C C . SER A 1 164 ? 6.375 -24.231 -8.356 1.00 14.57 745 SER A C 1
ATOM 1412 O O . SER A 1 164 ? 6.840 -25.049 -9.139 1.00 17.56 745 SER A O 1
ATOM 1415 N N . CYS A 1 165 ? 6.859 -22.984 -8.313 1.00 14.03 746 CYS A N 1
ATOM 1416 C CA . CYS A 1 165 ? 7.806 -22.515 -9.287 1.00 14.20 746 CYS A CA 1
ATOM 1417 C C . CYS A 1 165 ? 9.197 -23.032 -8.974 1.00 17.06 746 CYS A C 1
ATOM 1418 O O . CYS A 1 165 ? 9.521 -23.367 -7.825 1.00 19.41 746 CYS A O 1
ATOM 1421 N N . SER A 1 166 ? 10.033 -23.093 -10.005 1.00 16.96 747 SER A N 1
ATOM 1422 C CA . SER A 1 166 ? 11.375 -23.600 -9.801 1.00 24.70 747 SER A CA 1
ATOM 1423 C C . SER A 1 166 ? 12.322 -22.424 -9.830 1.00 29.52 747 SER A C 1
ATOM 1424 O O . SER A 1 166 ? 12.831 -22.026 -10.917 1.00 26.26 747 SER A O 1
ATOM 1427 N N . PHE A 1 167 ? 12.362 -21.811 -8.623 1.00 32.02 748 PHE A N 1
ATOM 1428 C CA . PHE A 1 167 ? 13.230 -20.698 -8.396 1.00 25.13 748 PHE A CA 1
ATOM 1429 C C . PHE A 1 167 ? 14.545 -21.216 -7.855 1.00 24.27 748 PHE A C 1
ATOM 1430 O O . PHE A 1 167 ? 14.695 -21.780 -6.743 1.00 26.25 748 PHE A O 1
ATOM 1438 N N . SER A 1 168 ? 15.533 -20.895 -8.670 1.00 23.28 749 SER A N 1
ATOM 1439 C CA . SER A 1 168 ? 16.898 -20.965 -8.235 1.00 24.52 749 SER A CA 1
ATOM 1440 C C . SER A 1 168 ? 17.595 -19.714 -8.739 1.00 21.05 749 SER A C 1
ATOM 1441 O O . SER A 1 168 ? 17.353 -19.215 -9.838 1.00 23.79 749 SER A O 1
ATOM 1444 N N . GLY A 1 169 ? 18.459 -19.192 -7.908 1.00 17.01 750 GLY A N 1
ATOM 1445 C CA . GLY A 1 169 ? 19.204 -18.011 -8.174 1.00 14.86 750 GLY A CA 1
ATOM 1446 C C . GLY A 1 169 ? 18.310 -16.793 -8.065 1.00 12.15 750 GLY A C 1
ATOM 1447 O O . GLY A 1 169 ? 17.117 -16.853 -7.714 1.00 13.89 750 GLY A O 1
ATOM 1448 N N . PRO A 1 170 ? 18.901 -15.629 -8.247 1.00 12.76 751 PRO A N 1
ATOM 1449 C CA . PRO A 1 170 ? 18.144 -14.408 -8.083 1.00 12.66 751 PRO A CA 1
ATOM 1450 C C . PRO A 1 170 ? 17.067 -14.238 -9.144 1.00 12.08 751 PRO A C 1
ATOM 1451 O O . PRO A 1 170 ? 17.221 -14.650 -10.298 1.00 12.14 751 PRO A O 1
ATOM 1455 N N . LEU A 1 171 ? 16.016 -13.545 -8.718 1.00 10.80 752 LEU A N 1
ATOM 1456 C CA . LEU A 1 171 ? 14.934 -13.135 -9.609 1.00 9.98 752 LEU A CA 1
ATOM 1457 C C . LEU A 1 171 ? 14.945 -11.623 -9.698 1.00 10.18 752 LEU A C 1
ATOM 1458 O O . LEU A 1 171 ? 15.371 -10.926 -8.771 1.00 10.83 752 LEU A O 1
ATOM 1463 N N . GLN A 1 172 ? 14.364 -11.090 -10.775 1.00 9.63 753 GLN A N 1
ATOM 1464 C CA . GLN A 1 172 ? 14.169 -9.667 -10.863 1.00 10.20 753 GLN A CA 1
ATOM 1465 C C . GLN A 1 172 ? 12.936 -9.344 -11.680 1.00 9.56 753 GLN A C 1
ATOM 1466 O O . GLN A 1 172 ? 12.422 -10.187 -12.437 1.00 8.86 753 GLN A O 1
ATOM 1472 N N . PRO A 1 173 ? 12.373 -8.149 -11.495 1.00 8.92 754 PRO A N 1
ATOM 1473 C CA . PRO A 1 173 ? 11.240 -7.727 -12.311 1.00 8.75 754 PRO A CA 1
ATOM 1474 C C . PRO A 1 173 ? 11.586 -7.644 -13.777 1.00 8.47 754 PRO A C 1
ATOM 1475 O O . PRO A 1 173 ? 12.713 -7.348 -14.172 1.00 8.99 754 PRO A O 1
ATOM 1479 N N . ILE A 1 174 ? 10.566 -7.881 -14.625 1.00 8.11 755 ILE A N 1
ATOM 1480 C CA . ILE A 1 174 ? 10.678 -7.750 -16.066 1.00 8.08 755 ILE A CA 1
ATOM 1481 C C . ILE A 1 174 ? 9.459 -6.994 -16.615 1.00 7.71 755 ILE A C 1
ATOM 1482 O O . ILE A 1 174 ? 8.370 -7.118 -16.078 1.00 8.15 755 ILE A O 1
ATOM 1487 N N . PHE A 1 175 ? 9.688 -6.225 -17.671 1.00 8.07 756 PHE A N 1
ATOM 1488 C CA . PHE A 1 175 ? 8.675 -5.353 -18.236 1.00 7.93 756 PHE A CA 1
ATOM 1489 C C . PHE A 1 175 ? 8.792 -5.276 -19.751 1.00 8.00 756 PHE A C 1
ATOM 1490 O O . PHE A 1 175 ? 9.884 -5.261 -20.316 1.00 9.38 756 PHE A O 1
ATOM 1498 N N . SER A 1 176 ? 7.646 -5.143 -20.427 1.00 8.23 757 SER A N 1
ATOM 1499 C CA . SER A 1 176 ? 7.588 -4.707 -21.830 1.00 8.46 757 SER A CA 1
ATOM 1500 C C . SER A 1 176 ? 6.404 -3.784 -22.030 1.00 8.57 757 SER A C 1
ATOM 1501 O O . SER A 1 176 ? 5.292 -4.164 -21.659 1.00 8.52 757 SER A O 1
ATOM 1504 N N . PRO A 1 177 ? 6.585 -2.620 -22.652 1.00 8.35 758 PRO A N 1
ATOM 1505 C CA . PRO A 1 177 ? 5.479 -1.744 -23.022 1.00 8.28 758 PRO A CA 1
ATOM 1506 C C . PRO A 1 177 ? 4.765 -2.172 -24.306 1.00 8.66 758 PRO A C 1
ATOM 1507 O O . PRO A 1 177 ? 3.847 -1.489 -24.733 1.00 9.14 758 PRO A O 1
ATOM 1511 N N . GLY A 1 178 ? 5.159 -3.285 -24.886 1.00 9.33 759 GLY A N 1
ATOM 1512 C CA . GLY A 1 178 ? 4.535 -3.751 -26.103 1.00 10.62 759 GLY A CA 1
ATOM 1513 C C . GLY A 1 178 ? 4.966 -2.960 -27.335 1.00 10.96 759 GLY A C 1
ATOM 1514 O O . GLY A 1 178 ? 5.715 -2.002 -27.246 1.00 10.81 759 GLY A O 1
ATOM 1515 N N . THR A 1 179 ? 4.464 -3.364 -28.508 1.00 12.94 760 THR A N 1
ATOM 1516 C CA . THR A 1 179 ? 4.717 -2.596 -29.735 1.00 13.91 760 THR A CA 1
ATOM 1517 C C . THR A 1 179 ? 3.813 -1.369 -29.784 1.00 13.63 760 THR A C 1
ATOM 1518 O O . THR A 1 179 ? 2.834 -1.275 -29.071 1.00 14.17 760 THR A O 1
ATOM 1522 N N . ARG A 1 180 ? 4.101 -0.444 -30.709 1.00 14.26 761 ARG A N 1
ATOM 1523 C CA . ARG A 1 180 ? 3.379 0.814 -30.750 1.00 14.00 761 ARG A CA 1
ATOM 1524 C C . ARG A 1 180 ? 1.930 0.672 -31.254 1.00 13.98 761 ARG A C 1
ATOM 1525 O O . ARG A 1 180 ? 1.133 1.585 -31.010 1.00 14.02 761 ARG A O 1
ATOM 1533 N N . ASP A 1 181 ? 1.595 -0.416 -31.977 1.00 16.21 762 ASP A N 1
ATOM 1534 C CA . ASP A 1 181 ? 0.238 -0.776 -32.374 1.00 16.93 762 ASP A CA 1
ATOM 1535 C C . ASP A 1 181 ? -0.418 0.363 -33.170 1.00 18.07 762 ASP A C 1
ATOM 1536 O O . ASP A 1 181 ? -1.540 0.757 -32.896 1.00 18.10 762 ASP A O 1
ATOM 1541 N N . GLY A 1 182 ? 0.327 0.948 -34.111 1.00 18.94 763 GLY A N 1
ATOM 1542 C CA . GLY A 1 182 ? -0.224 1.966 -34.977 1.00 19.78 763 GLY A CA 1
ATOM 1543 C C . GLY A 1 182 ? -0.475 3.292 -34.277 1.00 20.69 763 GLY A C 1
ATOM 1544 O O . GLY A 1 182 ? -1.192 4.132 -34.823 1.00 21.97 763 GLY A O 1
ATOM 1545 N N . GLY A 1 183 ? 0.006 3.455 -33.055 1.00 18.59 764 GLY A N 1
ATOM 1546 C CA . GLY A 1 183 ? -0.333 4.608 -32.235 1.00 17.99 764 GLY A CA 1
ATOM 1547 C C . GLY A 1 183 ? -1.275 4.276 -31.088 1.00 16.13 764 GLY A C 1
ATOM 1548 O O . GLY A 1 183 ? -1.456 5.091 -30.186 1.00 17.39 764 GLY A O 1
ATOM 1549 N N . LYS A 1 184 ? -1.886 3.084 -31.054 1.00 14.08 765 LYS A N 1
ATOM 1550 C CA . LYS A 1 184 ? -2.793 2.774 -29.960 1.00 13.56 765 LYS A CA 1
ATOM 1551 C C . LYS A 1 184 ? -2.066 2.422 -28.664 1.00 12.63 765 LYS A C 1
ATOM 1552 O O . LYS A 1 184 ? -2.700 2.453 -27.590 1.00 14.96 765 LYS A O 1
ATOM 1558 N N . ASN A 1 185 ? -0.784 2.088 -28.748 1.00 10.09 766 ASN A N 1
ATOM 1559 C CA . ASN A 1 185 ? -0.099 1.515 -27.588 1.00 9.37 766 ASN A CA 1
ATOM 1560 C C . ASN A 1 185 ? 1.204 2.234 -27.259 1.00 8.57 766 ASN A C 1
ATOM 1561 O O . ASN A 1 185 ? 2.114 1.618 -26.685 1.00 8.86 766 ASN A O 1
ATOM 1566 N N . THR A 1 186 ? 1.313 3.536 -27.567 1.00 8.74 767 THR A N 1
ATOM 1567 C CA . THR A 1 186 ? 2.530 4.272 -27.364 1.00 9.01 767 THR A CA 1
ATOM 1568 C C . THR A 1 186 ? 2.789 4.704 -25.936 1.00 8.56 767 THR A C 1
ATOM 1569 O O . THR A 1 186 ? 3.904 5.128 -25.622 1.00 9.34 767 THR A O 1
ATOM 1573 N N . ALA A 1 187 ? 1.789 4.683 -25.061 1.00 8.23 768 ALA A N 1
ATOM 1574 C CA . ALA A 1 187 ? 1.961 5.173 -23.706 1.00 7.45 768 ALA A CA 1
ATOM 1575 C C . ALA A 1 187 ? 2.943 4.303 -22.951 1.00 7.19 768 ALA A C 1
ATOM 1576 O O . ALA A 1 187 ? 3.164 3.129 -23.267 1.00 7.74 768 ALA A O 1
ATOM 1578 N N . PRO A 1 188 ? 3.588 4.889 -21.946 1.00 7.18 769 PRO A N 1
ATOM 1579 C CA . PRO A 1 188 ? 4.531 4.124 -21.151 1.00 6.87 769 PRO A CA 1
ATOM 1580 C C . PRO A 1 188 ? 3.843 3.177 -20.172 1.00 6.90 769 PRO A C 1
ATOM 1581 O O . PRO A 1 188 ? 2.712 3.410 -19.776 1.00 7.85 769 PRO A O 1
ATOM 1585 N N . LEU A 1 189 ? 4.641 2.215 -19.680 1.00 7.32 770 LEU A N 1
ATOM 1586 C CA . LEU A 1 189 ? 4.400 1.629 -18.377 1.00 7.81 770 LEU A CA 1
ATOM 1587 C C . LEU A 1 189 ? 4.999 2.528 -17.314 1.00 7.99 770 LEU A C 1
ATOM 1588 O O . LEU A 1 189 ? 6.108 3.009 -17.532 1.00 8.91 770 LEU A O 1
ATOM 1593 N N . THR A 1 190 ? 4.344 2.683 -16.162 1.00 8.08 771 THR A N 1
ATOM 1594 C CA . THR A 1 190 ? 4.882 3.525 -15.091 1.00 8.09 771 THR A CA 1
ATOM 1595 C C . THR A 1 190 ? 4.781 2.786 -13.767 1.00 8.35 771 THR A C 1
ATOM 1596 O O . THR A 1 190 ? 3.694 2.462 -13.286 1.00 9.00 771 THR A O 1
ATOM 1600 N N . ILE A 1 191 ? 5.939 2.479 -13.173 1.00 8.35 772 ILE A N 1
ATOM 1601 C CA . ILE A 1 191 ? 5.994 1.875 -11.857 1.00 8.64 772 ILE A CA 1
ATOM 1602 C C . ILE A 1 191 ? 5.501 2.911 -10.855 1.00 9.48 772 ILE A C 1
ATOM 1603 O O . ILE A 1 191 ? 5.998 4.043 -10.876 1.00 11.54 772 ILE A O 1
ATOM 1608 N N . CYS A 1 192 ? 4.619 2.533 -9.942 1.00 10.34 773 CYS A N 1
ATOM 1609 C CA A CYS A 1 192 ? 3.944 3.490 -9.082 0.68 12.32 773 CYS A CA 1
ATOM 1610 C CA B CYS A 1 192 ? 4.001 3.515 -9.072 0.32 12.27 773 CYS A CA 1
ATOM 1611 C C . CYS A 1 192 ? 4.055 3.090 -7.623 1.00 13.84 773 CYS A C 1
ATOM 1612 O O . CYS A 1 192 ? 3.985 1.897 -7.302 1.00 16.03 773 CYS A O 1
ATOM 1617 N N . PRO A 1 193 ? 4.027 4.071 -6.704 1.00 16.78 774 PRO A N 1
ATOM 1618 C CA . PRO A 1 193 ? 3.918 3.714 -5.271 1.00 19.68 774 PRO A CA 1
ATOM 1619 C C . PRO A 1 193 ? 2.516 3.182 -4.936 1.00 21.98 774 PRO A C 1
ATOM 1620 O O . PRO A 1 193 ? 1.543 3.560 -5.585 1.00 22.75 774 PRO A O 1
ATOM 1624 N N . VAL A 1 194 ? 2.370 2.254 -3.967 1.00 25.25 775 VAL A N 1
ATOM 1625 C CA . VAL A 1 194 ? 1.020 1.808 -3.565 1.00 27.21 775 VAL A CA 1
ATOM 1626 C C . VAL A 1 194 ? 0.174 3.012 -3.118 1.00 30.99 775 VAL A C 1
ATOM 1627 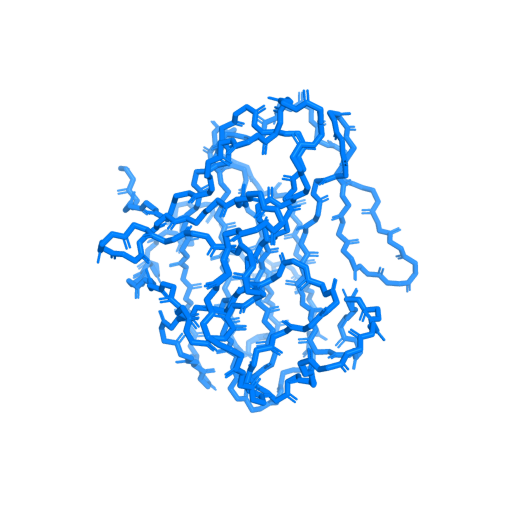O O . VAL A 1 194 ? 0.673 3.813 -2.344 1.00 33.30 775 VAL A O 1
ATOM 1631 N N . GLY A 1 195 ? -1.089 3.149 -3.596 1.00 28.40 776 GLY A N 1
ATOM 1632 C CA . GLY A 1 195 ? -1.939 4.302 -3.305 1.00 34.26 776 GLY A CA 1
ATOM 1633 C C . GLY A 1 195 ? -2.495 4.277 -1.891 1.00 40.92 776 GLY A C 1
ATOM 1634 O O . GLY A 1 195 ? -3.137 3.262 -1.550 1.00 50.09 776 GLY A O 1
#

Radius of gyration: 15.45 Å; Cα contacts (8 Å, |Δi|>4): 522; chains: 1; bounding box: 40×36×38 Å

GO terms:
  GO:0034341 response to type II interferon (P, IDA)
  GO:0005737 cytoplasm (C, IDA)
  GO:0010508 positive regulation of autophagy (P, IDA)
  GO:1904270 pyroptosome complex assembly (P, IDA)
  GO:0005737 cytoplasm (C, EXP)
  GO:1900016 negative regulation of cytokine production involved in inflammatory response (P, IMP)
  GO:1900226 negative regulation of NLRP3 inflammasome complex assembly (P, IMP)
  GO:0032651 regulation of interleukin-1 beta production (P, IMP)
  GO:0005515 protein binding (F, IPI)
  GO:0005829 cytosol (C, TAS)
  GO:0042802 identical protein binding (F, IPI)
  GO:0032691 negative regulation of interleukin-1 beta production (P, IMP)
  GO:0032695 negative regulation of interleukin-12 production (P, IMP)
  GO:0050728 negative regulation of inflammatory response (P, IMP)
  GO:0071641 negative regulation of macrophage inflammatory protein 1 alpha production (P, IMP)
  GO:0005886 plasma membrane (C, IDA)
  GO:0032731 positive regulation of interleukin-1 beta production (P, IDA)
  GO:0005634 nucleus (C, IDA)
  GO:0003779 actin binding (F, IDA)
  GO:0005875 microtubule associated complex (C, IDA)

Organism: Homo sapiens (NCBI:txid9606)

Solvent-accessib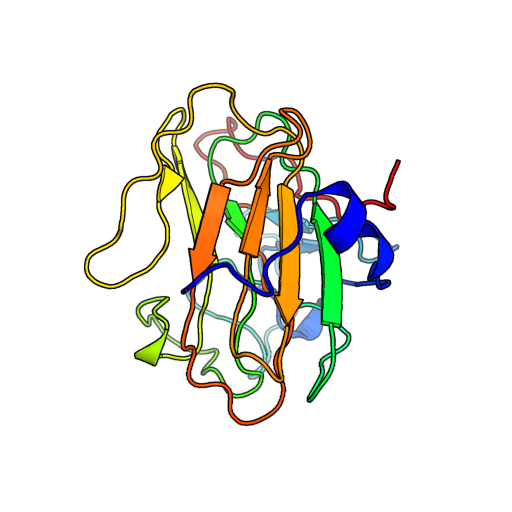le surface area: 9356 Å² total; per-residue (Å²): 99,137,86,154,31,17,33,130,6,120,32,0,30,85,48,54,53,109,2,64,2,43,24,109,3,0,36,12,4,1,47,34,39,154,95,56,45,21,2,86,18,4,43,151,202,65,152,50,108,113,24,124,96,10,5,69,48,29,33,0,0,1,0,35,70,53,19,109,77,35,130,30,0,6,2,0,68,3,32,117,10,17,18,3,23,0,0,0,0,59,40,87,14,63,40,85,38,124,106,84,24,5,46,170,54,1,8,3,0,0,21,10,89,116,142,99,41,6,26,0,9,25,100,113,80,57,128,13,142,24,171,108,72,3,88,55,0,0,0,3,0,9,31,201,41,7,1,1,0,0,0,7,20,80,28,141,51,60,26,44,18,14,34,107,23,97,30,69,31,49,0,13,1,0,1,3,1,11,80,77,63,91,48,147,4,44,51,54,2,36,11,12,118,58,106